Protein AF-A0A4U3L1W8-F1 (afdb_monomer_lite)

Radius of gyration: 62.21 Å; chains: 1; bounding box: 91×74×194 Å

Structure (mmCIF, N/CA/C/O backbone):
data_AF-A0A4U3L1W8-F1
#
_entry.id   AF-A0A4U3L1W8-F1
#
loop_
_atom_site.group_PDB
_atom_site.id
_atom_site.type_symbol
_atom_site.label_atom_id
_atom_site.label_alt_id
_atom_site.label_comp_id
_atom_site.label_asym_id
_atom_site.label_entity_id
_atom_site.label_seq_id
_atom_site.pdbx_PDB_ins_code
_atom_site.Cartn_x
_atom_site.Cartn_y
_atom_site.Cartn_z
_atom_site.occupancy
_atom_site.B_iso_or_equiv
_atom_site.auth_seq_id
_atom_site.auth_comp_id
_atom_site.auth_asym_id
_atom_site.auth_atom_id
_atom_site.pdbx_PDB_model_num
ATOM 1 N N . MET A 1 1 ? 4.768 -56.479 -91.436 1.00 58.53 1 MET A N 1
ATOM 2 C CA . MET A 1 1 ? 3.791 -55.976 -90.441 1.00 58.53 1 MET A CA 1
ATOM 3 C C . MET A 1 1 ? 4.367 -55.757 -89.029 1.00 58.53 1 MET A C 1
ATOM 5 O O . MET A 1 1 ? 3.704 -55.131 -88.220 1.00 58.53 1 MET A O 1
ATOM 9 N N . MET A 1 2 ? 5.598 -56.198 -88.713 1.00 59.34 2 MET A N 1
ATOM 10 C CA . MET A 1 2 ? 6.226 -55.973 -87.391 1.00 59.34 2 MET A CA 1
ATOM 11 C C . MET A 1 2 ? 6.887 -54.592 -87.200 1.00 59.34 2 MET A C 1
ATOM 13 O O . MET A 1 2 ? 7.129 -54.189 -86.065 1.00 59.34 2 MET A O 1
ATOM 17 N N . LEU A 1 3 ? 7.190 -53.863 -88.281 1.00 63.16 3 LEU A N 1
ATOM 18 C CA . LEU A 1 3 ? 7.899 -52.578 -88.196 1.00 63.16 3 LEU A CA 1
ATOM 19 C C . LEU A 1 3 ? 7.002 -51.435 -87.684 1.00 63.16 3 LEU A C 1
ATOM 21 O O . LEU A 1 3 ? 7.463 -50.558 -86.960 1.00 63.16 3 LEU A O 1
ATOM 25 N N . THR A 1 4 ? 5.709 -51.474 -88.012 1.00 70.38 4 THR A N 1
ATOM 26 C CA . THR A 1 4 ? 4.736 -50.427 -87.666 1.00 70.38 4 THR A CA 1
ATOM 27 C C . THR A 1 4 ? 4.402 -50.401 -86.173 1.00 70.38 4 THR A C 1
ATOM 29 O O . THR A 1 4 ? 4.294 -49.322 -85.598 1.00 70.38 4 THR A O 1
ATOM 32 N N . ASN A 1 5 ? 4.349 -51.560 -85.504 1.00 68.44 5 ASN A N 1
ATOM 33 C CA . ASN A 1 5 ? 4.110 -51.622 -84.054 1.00 68.44 5 ASN A CA 1
ATOM 34 C C . ASN A 1 5 ? 5.297 -51.115 -83.223 1.00 68.44 5 ASN A C 1
ATOM 36 O O . ASN A 1 5 ? 5.088 -50.513 -82.174 1.00 68.44 5 ASN A O 1
ATOM 40 N N . LYS A 1 6 ? 6.538 -51.308 -83.690 1.00 76.50 6 LYS A N 1
ATOM 41 C CA . LYS A 1 6 ? 7.727 -50.791 -82.990 1.00 76.50 6 LYS A CA 1
ATOM 42 C C . LYS A 1 6 ? 7.821 -49.266 -83.069 1.00 76.50 6 LYS A C 1
ATOM 44 O O . LYS A 1 6 ? 8.204 -48.636 -82.090 1.00 76.50 6 LYS A O 1
ATOM 49 N N . LEU A 1 7 ? 7.421 -48.677 -84.199 1.00 78.19 7 LEU A N 1
ATOM 50 C CA . LEU A 1 7 ? 7.397 -47.224 -84.379 1.00 78.19 7 LEU A CA 1
ATOM 51 C C . LEU A 1 7 ? 6.348 -46.555 -83.474 1.00 78.19 7 LEU A C 1
ATOM 53 O O . LEU A 1 7 ? 6.623 -45.529 -82.859 1.00 78.19 7 LEU A O 1
ATOM 57 N N . LEU A 1 8 ? 5.169 -47.169 -83.343 1.00 77.56 8 LEU A N 1
ATOM 58 C CA . LEU A 1 8 ? 4.069 -46.632 -82.538 1.00 77.56 8 LEU A CA 1
ATOM 59 C C . LEU A 1 8 ? 4.389 -46.672 -81.032 1.00 77.56 8 LEU A C 1
ATOM 61 O O . LEU A 1 8 ? 4.090 -45.724 -80.309 1.00 77.56 8 LEU A O 1
ATOM 65 N N . LEU A 1 9 ? 5.093 -47.714 -80.578 1.00 78.38 9 LEU A N 1
ATOM 66 C CA . LEU A 1 9 ? 5.581 -47.827 -79.198 1.00 78.38 9 LEU A CA 1
ATOM 67 C C . LEU A 1 9 ? 6.647 -46.767 -78.872 1.00 78.38 9 LEU A C 1
ATOM 69 O O . LEU A 1 9 ? 6.64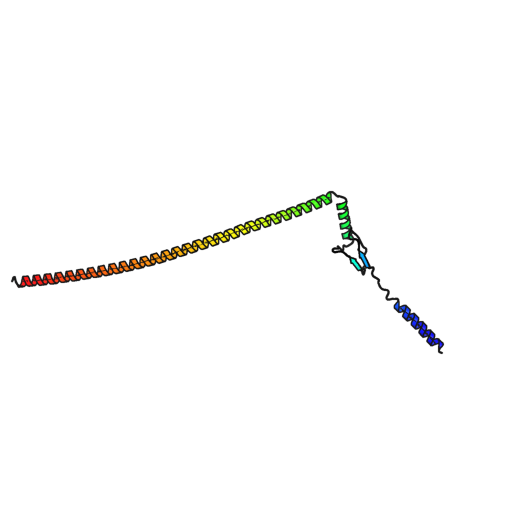3 -46.209 -77.778 1.00 78.38 9 LEU A O 1
ATOM 73 N N . LEU A 1 10 ? 7.518 -46.442 -79.832 1.00 78.56 10 LEU A N 1
ATOM 74 C CA . LEU A 1 10 ? 8.583 -45.452 -79.651 1.00 78.56 10 LEU A CA 1
ATOM 75 C C . LEU A 1 10 ? 8.038 -44.014 -79.604 1.00 78.56 10 LEU A C 1
ATOM 77 O O . LEU A 1 10 ? 8.492 -43.208 -78.795 1.00 78.56 10 LEU A O 1
ATOM 81 N N . ILE A 1 11 ? 7.009 -43.716 -80.404 1.00 79.56 11 ILE A N 1
ATOM 82 C CA . ILE A 1 11 ? 6.300 -42.426 -80.373 1.00 79.56 11 ILE A CA 1
ATOM 83 C C . ILE A 1 11 ? 5.519 -42.265 -79.059 1.00 79.56 11 ILE A C 1
ATOM 85 O O . ILE A 1 11 ? 5.552 -41.194 -78.454 1.00 79.56 11 ILE A O 1
ATOM 89 N N . GLY A 1 12 ? 4.873 -43.332 -78.574 1.00 77.50 12 GLY A N 1
ATOM 90 C CA . GLY A 1 12 ? 4.165 -43.314 -77.289 1.00 77.50 12 GLY A CA 1
ATOM 91 C C . GLY A 1 12 ? 5.091 -43.047 -76.098 1.00 77.50 12 GLY A C 1
ATOM 92 O O . GLY A 1 12 ? 4.764 -42.240 -75.230 1.00 77.50 12 GLY A O 1
ATOM 93 N N . LEU A 1 13 ? 6.280 -43.657 -76.085 1.00 76.44 13 LEU A N 1
ATOM 94 C CA . LEU A 1 13 ? 7.269 -43.470 -75.015 1.00 76.44 13 LEU A CA 1
ATOM 95 C C . LEU A 1 13 ? 7.844 -42.044 -74.996 1.00 76.44 13 LEU A C 1
ATOM 97 O O . LEU A 1 13 ? 8.037 -41.471 -73.924 1.00 76.44 13 LEU A O 1
ATOM 101 N N . PHE A 1 14 ? 8.027 -41.434 -76.171 1.00 74.88 14 PHE A N 1
ATOM 102 C CA . PHE A 1 14 ? 8.468 -40.042 -76.286 1.00 74.88 14 PHE A CA 1
ATOM 103 C C . PHE A 1 14 ? 7.405 -39.055 -75.769 1.00 74.88 14 PHE A C 1
ATOM 105 O O . PHE A 1 14 ? 7.728 -38.091 -75.072 1.00 74.88 14 PHE A O 1
ATOM 112 N N . PHE A 1 15 ? 6.120 -39.328 -76.018 1.00 73.38 15 PHE A N 1
ATOM 113 C CA . PHE A 1 15 ? 5.024 -38.470 -75.558 1.00 73.38 15 PHE A CA 1
ATOM 114 C C . PHE A 1 15 ? 4.829 -38.520 -74.032 1.00 73.38 15 PHE A C 1
ATOM 116 O O . PHE A 1 15 ? 4.569 -37.493 -73.407 1.00 73.38 15 PHE A O 1
ATOM 123 N N . VAL A 1 16 ? 5.033 -39.686 -73.406 1.00 71.81 16 VAL A N 1
ATOM 124 C CA . VAL A 1 16 ? 4.967 -39.830 -71.939 1.00 71.81 16 VAL A CA 1
ATOM 125 C C . VAL A 1 16 ? 6.133 -39.113 -71.251 1.00 71.81 16 VAL A C 1
ATOM 127 O O . VAL A 1 16 ? 5.911 -38.461 -70.232 1.00 71.81 16 VAL A O 1
ATOM 130 N N . SER A 1 17 ? 7.343 -39.133 -71.827 1.00 66.06 17 SER A N 1
ATOM 131 C CA . SER A 1 17 ? 8.464 -38.356 -71.274 1.00 66.06 17 SER A CA 1
ATOM 132 C C . SER A 1 17 ? 8.227 -36.845 -71.326 1.00 66.06 17 SER A C 1
ATOM 134 O O . SER A 1 17 ? 8.613 -36.142 -70.400 1.00 66.06 17 SER A O 1
ATOM 136 N N . MET A 1 18 ? 7.521 -36.342 -72.344 1.00 64.31 18 MET A N 1
ATOM 137 C CA . MET A 1 18 ? 7.230 -34.909 -72.485 1.00 64.31 18 MET A CA 1
ATOM 138 C C . MET A 1 18 ? 6.154 -34.412 -71.507 1.00 64.31 18 MET A C 1
ATOM 140 O O . MET A 1 18 ? 6.168 -33.243 -71.133 1.00 64.31 18 MET A O 1
ATOM 144 N N . LEU A 1 19 ? 5.263 -35.290 -71.033 1.00 59.12 19 LEU A N 1
ATOM 145 C CA . LEU A 1 19 ? 4.229 -34.943 -70.047 1.00 59.12 19 LEU A CA 1
ATOM 146 C C . LEU A 1 19 ? 4.738 -34.928 -68.593 1.00 59.12 19 LEU A C 1
ATOM 148 O O . LEU A 1 19 ? 4.062 -34.384 -67.723 1.00 59.12 19 LEU A O 1
ATOM 152 N N . GLN A 1 20 ? 5.924 -35.478 -68.311 1.00 57.97 20 GLN A N 1
ATOM 153 C CA . GLN A 1 20 ? 6.502 -35.496 -66.958 1.00 57.97 20 GLN A CA 1
ATOM 154 C C . GLN A 1 20 ? 7.386 -34.277 -66.632 1.00 57.97 20 GLN A C 1
ATOM 156 O O . GLN A 1 20 ? 7.721 -34.070 -65.469 1.00 57.97 20 GLN A O 1
ATOM 161 N N . TYR A 1 21 ? 7.705 -33.420 -67.609 1.00 57.06 21 TYR A N 1
ATOM 162 C CA . TYR A 1 21 ? 8.499 -32.200 -67.381 1.00 57.06 21 TYR A CA 1
ATOM 163 C C . TYR A 1 21 ? 7.693 -31.006 -66.840 1.00 57.06 21 TYR A C 1
ATOM 165 O O . TYR A 1 21 ? 8.278 -29.993 -66.465 1.00 57.06 21 TYR A O 1
ATOM 173 N N . SER A 1 22 ? 6.361 -31.097 -66.766 1.00 52.75 22 SER A N 1
ATOM 174 C CA . SER A 1 22 ? 5.517 -29.978 -66.316 1.00 52.75 22 SER A CA 1
ATOM 175 C C . SER A 1 22 ? 5.315 -29.894 -64.802 1.00 52.75 22 SER A C 1
ATOM 177 O O . SER A 1 22 ? 4.679 -28.953 -64.336 1.00 52.75 22 SER A O 1
ATOM 179 N N . VAL A 1 23 ? 5.895 -30.802 -64.011 1.00 53.97 23 VAL A N 1
ATOM 180 C CA . VAL A 1 23 ? 5.981 -30.635 -62.549 1.00 53.97 23 VAL A CA 1
ATOM 181 C C . VAL A 1 23 ? 7.344 -30.040 -62.201 1.00 53.97 23 VAL A C 1
ATOM 183 O O . VAL A 1 23 ? 8.140 -30.605 -61.456 1.00 53.97 23 VAL A O 1
ATOM 186 N N . CYS A 1 24 ? 7.642 -28.894 -62.813 1.00 50.19 24 CYS A N 1
ATOM 187 C CA . CYS A 1 24 ? 8.780 -28.085 -62.419 1.00 50.19 24 CYS A CA 1
ATOM 188 C C . CYS A 1 24 ? 8.467 -27.524 -61.030 1.00 50.19 24 CYS A C 1
ATOM 190 O O . CYS A 1 24 ? 7.538 -26.732 -60.857 1.00 50.19 24 CYS A O 1
ATOM 192 N N . PHE A 1 25 ? 9.207 -28.011 -60.037 1.00 54.53 25 PHE A N 1
ATOM 193 C CA . PHE A 1 25 ? 9.241 -27.480 -58.688 1.00 54.53 25 PHE A CA 1
ATOM 194 C C . PHE A 1 25 ? 9.294 -25.952 -58.752 1.00 54.53 25 PHE A C 1
ATOM 196 O O . PHE A 1 25 ? 10.262 -25.375 -59.244 1.00 54.53 25 PHE A O 1
ATOM 203 N N . SER A 1 26 ? 8.273 -25.290 -58.207 1.00 47.41 26 SER A N 1
ATOM 204 C CA . SER A 1 26 ? 8.450 -23.941 -57.683 1.00 47.41 26 SER A CA 1
ATOM 205 C C . SER A 1 26 ? 9.407 -24.084 -56.502 1.00 47.41 26 SER A C 1
ATOM 207 O O . SER A 1 26 ? 9.019 -24.346 -55.363 1.00 47.41 26 SER A O 1
ATOM 209 N N . GLN A 1 27 ? 10.695 -24.080 -56.829 1.00 55.84 27 GLN A N 1
ATOM 210 C CA . GLN A 1 27 ? 11.784 -24.076 -55.880 1.00 55.84 27 GLN A CA 1
ATOM 211 C C . GLN A 1 27 ? 11.795 -22.666 -55.296 1.00 55.84 27 GLN A C 1
ATOM 213 O O . GLN A 1 27 ? 12.398 -21.741 -55.831 1.00 55.84 27 GLN A O 1
ATOM 218 N N . HIS A 1 28 ? 10.978 -22.494 -54.262 1.00 59.06 28 HIS A N 1
ATOM 219 C CA . HIS A 1 28 ? 10.896 -21.282 -53.471 1.00 59.06 28 HIS A CA 1
ATOM 220 C C . HIS A 1 28 ? 12.289 -20.945 -52.943 1.00 59.06 28 HIS A C 1
ATOM 222 O O . HIS A 1 28 ? 12.975 -21.811 -52.390 1.00 59.06 28 HIS A O 1
ATOM 228 N N . ASN A 1 29 ? 12.720 -19.698 -53.131 1.00 72.75 29 ASN A N 1
ATOM 229 C CA . ASN A 1 29 ? 14.015 -19.264 -52.633 1.00 72.75 29 ASN A CA 1
ATOM 230 C C . ASN A 1 29 ? 13.961 -19.246 -51.105 1.00 72.75 29 ASN A C 1
ATOM 232 O O . ASN A 1 29 ? 13.120 -18.572 -50.504 1.00 72.75 29 ASN A O 1
ATOM 236 N N . ILE A 1 30 ? 14.859 -20.007 -50.479 1.00 79.69 30 ILE A N 1
ATOM 237 C CA . ILE A 1 30 ? 15.080 -19.922 -49.040 1.00 79.69 30 ILE A CA 1
ATOM 238 C C . ILE A 1 30 ? 16.050 -18.766 -48.822 1.00 79.69 30 ILE A C 1
ATOM 240 O O . ILE A 1 30 ? 17.233 -18.865 -49.148 1.00 79.69 30 ILE A O 1
ATOM 244 N N . ILE A 1 31 ? 15.541 -17.654 -48.299 1.00 83.06 31 ILE A N 1
ATOM 245 C CA . ILE A 1 31 ? 16.362 -16.497 -47.943 1.00 83.06 31 ILE A CA 1
ATOM 246 C C . ILE A 1 31 ? 16.792 -16.684 -46.490 1.00 83.06 31 ILE A C 1
ATOM 248 O O . ILE A 1 31 ? 15.970 -16.604 -45.574 1.00 83.06 31 ILE A O 1
ATOM 252 N N . GLN A 1 32 ? 18.081 -16.955 -46.288 1.00 85.25 32 GLN A N 1
ATOM 253 C CA . GLN A 1 32 ? 18.673 -17.111 -44.965 1.00 85.25 32 GLN A CA 1
ATOM 254 C C . GLN A 1 32 ? 19.299 -15.794 -44.504 1.00 85.25 32 GLN A C 1
ATOM 256 O O . GLN A 1 32 ? 20.165 -15.240 -45.179 1.00 85.25 32 GLN A O 1
ATOM 261 N N . ILE A 1 33 ? 18.874 -15.305 -43.340 1.00 84.25 33 ILE A N 1
ATOM 262 C CA . ILE A 1 33 ? 19.394 -14.075 -42.735 1.00 84.25 33 ILE A CA 1
ATOM 263 C C . ILE A 1 33 ? 20.351 -14.478 -41.605 1.00 84.25 33 ILE A C 1
ATOM 265 O O . ILE A 1 33 ? 19.916 -15.076 -40.620 1.00 84.25 33 ILE A O 1
ATOM 269 N N . THR A 1 34 ? 21.651 -14.201 -41.788 1.00 78.75 34 THR A N 1
ATOM 270 C CA . THR A 1 34 ? 22.742 -14.593 -40.865 1.00 78.75 34 THR A CA 1
ATOM 271 C C . THR A 1 34 ? 23.493 -13.430 -40.214 1.00 78.75 34 THR A C 1
ATOM 273 O O . THR A 1 34 ? 24.200 -13.659 -39.235 1.00 78.75 34 THR A O 1
ATOM 276 N N . ASP A 1 35 ? 23.228 -12.181 -40.611 1.00 73.62 35 ASP A N 1
ATOM 277 C CA . ASP A 1 35 ? 23.675 -10.983 -39.885 1.00 73.62 35 ASP A CA 1
ATOM 278 C C . ASP A 1 35 ? 22.598 -10.356 -38.960 1.00 73.62 35 ASP A C 1
ATOM 280 O O . ASP A 1 35 ? 21.507 -9.999 -39.413 1.00 73.62 35 ASP A O 1
ATOM 284 N N . SER A 1 36 ? 22.914 -10.219 -37.662 1.00 68.62 36 SER A N 1
ATOM 285 C CA . SER A 1 36 ? 22.077 -9.549 -36.647 1.00 68.62 36 SER A CA 1
ATOM 286 C C . SER A 1 36 ? 22.339 -8.045 -36.546 1.00 68.62 36 SER A C 1
ATOM 288 O O . SER A 1 36 ? 21.637 -7.335 -35.822 1.00 68.62 36 SER A O 1
ATOM 290 N N . THR A 1 37 ? 23.364 -7.543 -37.235 1.00 70.19 37 THR A N 1
ATOM 291 C CA . THR A 1 37 ? 23.815 -6.164 -37.112 1.00 70.19 37 THR A CA 1
ATOM 292 C C . THR A 1 37 ? 23.235 -5.304 -38.233 1.00 70.19 37 THR A C 1
ATOM 294 O O . THR A 1 37 ? 23.578 -5.417 -39.404 1.00 70.19 37 THR A O 1
ATOM 297 N N . GLY A 1 38 ? 22.319 -4.406 -37.866 1.00 67.00 38 GLY A N 1
ATOM 298 C CA . GLY A 1 38 ? 21.784 -3.385 -38.768 1.00 67.00 38 GLY A CA 1
ATOM 299 C C . GLY A 1 38 ? 20.370 -3.634 -39.300 1.00 67.00 38 GLY A C 1
ATOM 300 O O . GLY A 1 38 ? 19.713 -4.635 -39.029 1.00 67.00 38 GLY A O 1
ATOM 301 N N . LEU A 1 39 ? 19.870 -2.637 -40.033 1.00 74.50 39 LEU A N 1
ATOM 302 C CA . LEU A 1 39 ? 18.538 -2.629 -40.639 1.00 74.50 39 LEU A CA 1
ATOM 303 C C . LEU A 1 39 ? 18.634 -3.108 -42.089 1.00 74.50 39 LEU A C 1
ATOM 305 O O . LEU A 1 39 ? 18.968 -2.326 -42.982 1.00 74.50 39 LEU A O 1
ATOM 309 N N . HIS A 1 40 ? 18.297 -4.376 -42.310 1.00 76.81 40 HIS A N 1
ATOM 310 C CA . HIS A 1 40 ? 18.304 -5.011 -43.628 1.00 76.81 40 HIS A CA 1
ATOM 311 C C . HIS A 1 40 ? 16.894 -5.073 -44.225 1.00 76.81 40 HIS A C 1
ATOM 313 O O . HIS A 1 40 ? 15.919 -5.316 -43.514 1.00 76.81 40 HIS A O 1
ATOM 319 N N . SER A 1 41 ? 16.775 -4.869 -45.539 1.00 80.38 41 SER A N 1
ATOM 320 C CA . SER A 1 41 ? 15.516 -5.049 -46.272 1.00 80.38 41 SER A CA 1
ATOM 321 C C . SER A 1 41 ? 15.658 -6.147 -47.312 1.00 80.38 41 SER A C 1
ATOM 323 O O . SER A 1 41 ? 16.488 -6.031 -48.213 1.00 80.38 41 SER A O 1
ATOM 325 N N . TYR A 1 42 ? 14.800 -7.157 -47.229 1.00 82.81 42 TYR A N 1
ATOM 326 C CA . TYR A 1 42 ? 14.731 -8.245 -48.197 1.00 82.81 42 TYR A CA 1
ATOM 327 C C . TYR A 1 42 ? 13.440 -8.118 -49.005 1.00 82.81 42 TYR A C 1
ATOM 329 O O . TYR A 1 42 ? 12.370 -7.872 -48.445 1.00 82.81 42 TYR A O 1
ATOM 337 N N . ALA A 1 43 ? 13.537 -8.250 -50.326 1.00 80.56 43 ALA A N 1
ATOM 338 C CA . ALA A 1 43 ? 12.366 -8.356 -51.186 1.00 80.56 43 ALA A CA 1
ATOM 339 C C . ALA A 1 43 ? 11.931 -9.823 -51.214 1.00 80.56 43 ALA A C 1
ATOM 341 O O . ALA A 1 43 ? 12.705 -10.683 -51.622 1.00 80.56 43 ALA A O 1
ATOM 342 N N . VAL A 1 44 ? 10.715 -10.090 -50.743 1.00 81.12 44 VAL A N 1
ATOM 343 C CA . VAL A 1 44 ? 10.184 -11.445 -50.558 1.00 81.12 44 VAL A CA 1
ATOM 344 C C . VAL A 1 44 ? 8.870 -11.537 -51.316 1.00 81.12 44 VAL A C 1
ATOM 346 O O . VAL A 1 44 ? 8.003 -10.670 -51.168 1.00 81.12 44 VAL A O 1
ATOM 349 N N . LEU A 1 45 ? 8.735 -12.552 -52.162 1.00 82.19 45 LEU A N 1
ATOM 350 C CA . LEU A 1 45 ? 7.546 -12.800 -52.962 1.00 82.19 45 LEU A CA 1
ATOM 351 C C . LEU A 1 45 ? 6.659 -13.851 -52.295 1.00 82.19 45 LEU A C 1
ATOM 353 O O . LEU A 1 45 ? 7.052 -14.579 -51.384 1.00 82.19 45 LEU A O 1
ATOM 357 N N . ARG A 1 46 ? 5.405 -13.919 -52.745 1.00 79.19 46 ARG A N 1
ATOM 358 C CA . ARG A 1 46 ? 4.453 -14.905 -52.238 1.00 79.19 46 ARG A CA 1
ATOM 359 C C . ARG A 1 46 ? 4.968 -16.316 -52.538 1.00 79.19 46 ARG A C 1
ATOM 361 O O . ARG A 1 46 ? 5.083 -16.682 -53.701 1.00 79.19 46 ARG A O 1
ATOM 368 N N . GLY A 1 47 ? 5.190 -17.087 -51.476 1.00 79.38 47 GLY A N 1
ATOM 369 C CA . GLY A 1 47 ? 5.694 -18.459 -51.529 1.00 79.38 47 GLY A CA 1
ATOM 370 C C . GLY A 1 47 ? 7.124 -18.594 -51.004 1.00 79.38 47 GLY A C 1
ATOM 371 O O . GLY A 1 47 ? 7.503 -19.673 -50.558 1.00 79.38 47 GLY A O 1
ATOM 372 N N . ASP A 1 48 ? 7.911 -17.518 -51.000 1.00 82.81 48 ASP A N 1
ATOM 373 C CA . ASP A 1 48 ? 9.277 -17.566 -50.483 1.00 82.81 48 ASP A CA 1
ATOM 374 C C . ASP A 1 48 ? 9.299 -17.925 -48.992 1.00 82.81 48 ASP A C 1
ATOM 376 O O . ASP A 1 48 ? 8.405 -17.561 -48.221 1.00 82.81 48 ASP A O 1
ATOM 380 N N . THR A 1 49 ? 10.347 -18.639 -48.581 1.00 82.06 49 THR A N 1
ATOM 381 C CA . THR A 1 49 ? 10.550 -19.040 -47.186 1.00 82.06 49 THR A CA 1
ATOM 382 C C . THR A 1 49 ? 11.714 -18.254 -46.602 1.00 82.06 49 THR A C 1
ATOM 384 O O . THR A 1 49 ? 12.839 -18.318 -47.095 1.00 82.06 49 THR A O 1
ATOM 387 N N . LEU A 1 50 ? 11.443 -17.508 -45.535 1.00 85.94 50 LEU A N 1
ATOM 388 C CA . LEU A 1 50 ? 12.456 -16.767 -44.790 1.00 85.94 50 LEU A CA 1
ATOM 389 C C . LEU A 1 50 ? 12.950 -17.614 -43.623 1.00 85.94 50 LEU A C 1
ATOM 391 O O . LEU A 1 50 ? 12.150 -18.050 -42.796 1.00 85.94 50 LEU A O 1
ATOM 395 N N . PHE A 1 51 ? 14.264 -17.803 -43.532 1.00 87.75 51 PHE A N 1
ATOM 396 C CA . PHE A 1 51 ? 14.898 -18.444 -42.386 1.00 87.75 51 PHE A CA 1
ATOM 397 C C . PHE A 1 51 ? 15.636 -17.393 -41.554 1.00 87.75 51 PHE A C 1
ATOM 399 O O . PHE A 1 51 ? 16.677 -16.871 -41.961 1.00 87.75 51 PHE A O 1
ATOM 406 N N . ILE A 1 52 ? 15.057 -17.063 -40.398 1.00 86.44 52 ILE A N 1
ATOM 407 C CA . ILE A 1 52 ? 15.563 -16.060 -39.458 1.00 86.44 52 ILE A CA 1
ATOM 408 C C . ILE A 1 52 ? 16.193 -16.798 -38.279 1.00 86.44 52 ILE A C 1
ATOM 410 O O . ILE A 1 52 ? 15.485 -17.454 -37.520 1.00 86.44 52 ILE A O 1
ATOM 414 N N . ASN A 1 53 ? 17.511 -16.690 -38.120 1.00 84.62 53 ASN A N 1
ATOM 415 C CA . ASN A 1 53 ? 18.253 -17.414 -37.087 1.00 84.62 53 ASN A CA 1
ATOM 416 C C . ASN A 1 53 ? 18.616 -16.511 -35.888 1.00 84.62 53 ASN A C 1
ATOM 418 O O . ASN A 1 53 ? 19.793 -16.393 -35.551 1.00 84.62 53 ASN A O 1
ATOM 422 N N . TYR A 1 54 ? 17.617 -15.849 -35.279 1.00 81.31 54 TYR A N 1
ATOM 423 C CA . TYR A 1 54 ? 17.777 -14.962 -34.108 1.00 81.31 54 TYR A CA 1
ATOM 424 C C . TYR A 1 54 ? 16.638 -15.085 -33.104 1.00 81.31 54 TYR A C 1
ATOM 426 O O . TYR A 1 54 ? 15.525 -15.459 -33.466 1.00 81.31 54 TYR A O 1
ATOM 434 N N . ASP A 1 55 ? 16.906 -14.632 -31.877 1.00 79.44 55 ASP A N 1
ATOM 435 C CA . ASP A 1 55 ? 15.937 -14.596 -30.779 1.00 79.44 55 ASP A CA 1
ATOM 436 C C . ASP A 1 55 ? 14.757 -13.650 -31.047 1.00 79.44 55 ASP A C 1
ATOM 438 O O . ASP A 1 55 ? 13.631 -13.926 -30.637 1.00 79.44 55 ASP A O 1
ATOM 442 N N . THR A 1 56 ? 14.993 -12.524 -31.734 1.00 78.94 56 THR A N 1
ATOM 443 C CA . THR A 1 56 ? 13.945 -11.542 -32.052 1.00 78.94 56 THR A CA 1
ATOM 444 C C . THR A 1 56 ? 14.105 -10.983 -33.462 1.00 78.94 56 THR A C 1
ATOM 446 O O . THR A 1 56 ? 15.203 -10.635 -33.891 1.00 78.94 56 THR A O 1
ATOM 449 N N . ALA A 1 57 ? 12.994 -10.881 -34.194 1.00 81.31 57 ALA A N 1
ATOM 450 C CA . ALA A 1 57 ? 12.954 -10.250 -35.507 1.00 81.31 57 ALA A CA 1
ATOM 451 C C . ALA A 1 57 ? 11.617 -9.545 -35.739 1.00 81.31 57 ALA A C 1
ATOM 453 O O . ALA A 1 57 ? 10.557 -10.052 -35.374 1.00 81.31 57 ALA A O 1
ATOM 454 N N . TYR A 1 58 ? 11.678 -8.382 -36.388 1.00 82.75 58 TYR A N 1
ATOM 455 C CA . TYR A 1 58 ? 10.505 -7.592 -36.745 1.00 82.75 58 TYR A CA 1
ATOM 456 C C . TYR A 1 58 ? 10.302 -7.626 -38.255 1.00 82.75 58 TYR A C 1
ATOM 458 O O . TYR A 1 58 ? 11.116 -7.109 -39.019 1.00 82.75 58 TYR A O 1
ATOM 466 N N . ILE A 1 59 ? 9.192 -8.218 -38.688 1.00 84.44 59 ILE A N 1
ATOM 467 C CA . ILE A 1 59 ? 8.799 -8.231 -40.096 1.00 84.44 59 ILE A CA 1
ATOM 468 C C . ILE A 1 59 ? 7.938 -6.998 -40.351 1.00 84.44 59 ILE A C 1
ATOM 470 O O . ILE A 1 59 ? 6.862 -6.843 -39.774 1.00 84.44 59 ILE A O 1
ATOM 474 N N . LEU A 1 60 ? 8.421 -6.106 -41.215 1.00 85.69 60 LEU A N 1
ATOM 475 C CA . LEU A 1 60 ? 7.770 -4.835 -41.515 1.00 85.69 60 LEU A CA 1
ATOM 476 C C . LEU A 1 60 ? 7.441 -4.732 -43.003 1.00 85.69 60 LEU A C 1
ATOM 478 O O . LEU A 1 60 ? 8.211 -5.150 -43.865 1.00 85.69 60 LEU A O 1
ATOM 482 N N . ASN A 1 61 ? 6.315 -4.092 -43.317 1.00 87.12 61 ASN A N 1
ATOM 483 C CA . ASN A 1 61 ? 6.038 -3.645 -44.678 1.00 87.12 61 ASN A CA 1
ATOM 484 C C . ASN A 1 61 ? 7.102 -2.621 -45.119 1.00 87.12 61 ASN A C 1
ATOM 486 O O . ASN A 1 61 ? 7.527 -1.782 -44.320 1.00 87.12 61 ASN A O 1
ATOM 490 N N . GLY A 1 62 ? 7.479 -2.629 -46.401 1.00 83.88 62 GLY A N 1
ATOM 491 C CA . GLY A 1 62 ? 8.499 -1.729 -46.951 1.00 83.88 62 GLY A CA 1
ATOM 492 C C . GLY A 1 62 ? 8.269 -0.235 -46.673 1.00 83.88 62 GLY A C 1
ATOM 493 O O . GLY A 1 62 ? 9.236 0.497 -46.467 1.00 83.88 62 GLY A O 1
ATOM 494 N N . ARG A 1 63 ? 7.015 0.239 -46.602 1.00 87.38 63 ARG A N 1
ATOM 495 C CA . ARG A 1 63 ? 6.696 1.632 -46.235 1.00 87.38 63 ARG A CA 1
ATOM 496 C C . ARG A 1 63 ? 7.068 1.932 -44.782 1.00 87.38 63 ARG A C 1
ATOM 498 O O . ARG A 1 63 ? 7.706 2.947 -44.517 1.00 87.38 63 ARG A O 1
ATOM 505 N N . THR A 1 64 ? 6.695 1.046 -43.864 1.00 85.81 64 THR A N 1
ATOM 506 C CA . THR A 1 64 ? 7.000 1.175 -42.433 1.00 85.81 64 THR A CA 1
ATOM 507 C C . THR A 1 64 ? 8.496 1.035 -42.178 1.00 85.81 64 THR A C 1
ATOM 509 O O . THR A 1 64 ? 9.062 1.832 -41.436 1.00 85.81 64 THR A O 1
ATOM 512 N N . PHE A 1 65 ? 9.158 0.091 -42.856 1.00 87.00 65 PHE A N 1
ATOM 513 C CA . PHE A 1 65 ? 10.608 -0.080 -42.778 1.00 87.00 65 PHE A CA 1
ATOM 514 C C . PHE A 1 65 ? 11.355 1.186 -43.210 1.00 87.00 65 PHE A C 1
ATOM 516 O O . PHE A 1 65 ? 12.227 1.648 -42.484 1.00 87.00 65 PHE A O 1
ATOM 523 N N . LYS A 1 66 ? 10.985 1.797 -44.346 1.00 87.94 66 LYS A N 1
ATOM 524 C CA . LYS A 1 66 ? 11.605 3.053 -44.807 1.00 87.94 66 LYS A CA 1
ATOM 525 C C . LYS A 1 66 ? 11.434 4.185 -43.800 1.00 87.94 66 LYS A C 1
ATOM 527 O O . LYS A 1 66 ? 12.380 4.923 -43.548 1.00 87.94 66 LYS A O 1
ATOM 532 N N . LEU A 1 67 ? 10.245 4.315 -43.215 1.00 88.12 67 LEU A N 1
ATOM 533 C CA . LEU A 1 67 ? 9.988 5.325 -42.191 1.00 88.12 67 LEU A CA 1
ATOM 534 C C . LEU A 1 67 ? 10.865 5.086 -40.955 1.00 88.12 67 LEU A C 1
ATOM 536 O O . LEU A 1 67 ? 11.499 6.020 -40.471 1.00 88.12 67 LEU A O 1
ATOM 540 N N . LEU A 1 68 ? 10.950 3.843 -40.477 1.00 85.94 68 LEU A N 1
ATOM 541 C CA . LEU A 1 68 ? 11.779 3.484 -39.328 1.00 85.94 68 LEU A CA 1
ATOM 542 C C . LEU A 1 68 ? 13.270 3.705 -39.612 1.00 85.94 68 LEU A C 1
ATOM 544 O O . LEU A 1 68 ? 13.966 4.312 -38.807 1.00 85.94 68 LEU A O 1
ATOM 548 N N . GLN A 1 69 ? 13.748 3.273 -40.779 1.00 86.50 69 GLN A N 1
ATOM 549 C CA . GLN A 1 69 ? 15.137 3.428 -41.201 1.00 86.50 69 GLN A CA 1
ATOM 550 C C . GLN A 1 69 ? 15.528 4.904 -41.336 1.00 86.50 69 GLN A C 1
ATOM 552 O O . GLN A 1 69 ? 16.616 5.283 -40.907 1.00 86.50 69 GLN A O 1
ATOM 557 N N . ASN A 1 70 ? 14.650 5.744 -41.893 1.00 85.81 70 ASN A N 1
ATOM 558 C CA . ASN A 1 70 ? 14.888 7.183 -41.999 1.00 85.81 70 ASN A CA 1
ATOM 559 C C . ASN A 1 70 ? 14.979 7.833 -40.618 1.00 85.81 70 ASN A C 1
ATOM 561 O O . ASN A 1 70 ? 15.933 8.559 -40.362 1.00 85.81 70 ASN A O 1
ATOM 565 N N . ASN A 1 71 ? 14.049 7.519 -39.712 1.00 81.81 71 ASN A N 1
ATOM 566 C CA . ASN A 1 71 ? 14.097 8.030 -38.343 1.00 81.81 71 ASN A CA 1
ATOM 567 C C . ASN A 1 71 ? 15.352 7.559 -37.606 1.00 81.81 71 ASN A C 1
ATOM 569 O O . ASN A 1 71 ? 16.037 8.369 -36.996 1.00 81.81 71 ASN A O 1
ATOM 573 N N . TYR A 1 72 ? 15.703 6.278 -37.717 1.00 82.19 72 TYR A N 1
ATOM 574 C CA . TYR A 1 72 ? 16.913 5.727 -37.111 1.00 82.19 72 TYR A CA 1
ATOM 575 C C . TYR A 1 72 ? 18.177 6.441 -37.603 1.00 82.19 72 TYR A C 1
ATOM 577 O O . TYR A 1 72 ? 19.022 6.832 -36.800 1.00 82.19 72 TYR A O 1
ATOM 585 N N . LYS A 1 73 ? 18.277 6.694 -38.914 1.00 82.62 73 LYS A N 1
ATOM 586 C CA . LYS A 1 73 ? 19.370 7.487 -39.492 1.00 82.62 73 LYS A CA 1
ATOM 587 C C . LYS A 1 73 ? 19.365 8.929 -38.986 1.00 82.62 73 LYS A C 1
ATOM 589 O O . LYS A 1 73 ? 20.433 9.442 -38.687 1.00 82.62 73 LYS A O 1
ATOM 594 N N . SER A 1 74 ? 18.198 9.561 -38.847 1.00 78.38 74 SER A N 1
ATOM 595 C CA . SER A 1 74 ? 18.075 10.915 -38.290 1.00 78.38 74 SER A CA 1
ATOM 596 C C . SER A 1 74 ? 18.481 10.999 -36.813 1.00 78.38 74 SER A C 1
ATOM 598 O O . SER A 1 74 ? 19.049 12.008 -36.398 1.00 78.38 74 SER A O 1
ATOM 600 N N . VAL A 1 75 ? 18.237 9.944 -36.026 1.00 77.12 75 VAL A N 1
ATOM 601 C CA . VAL A 1 75 ? 18.745 9.831 -34.648 1.00 77.12 75 VAL A CA 1
ATOM 602 C C . VAL A 1 75 ? 20.264 9.667 -34.658 1.00 77.12 75 VAL A C 1
ATOM 604 O O . VAL A 1 75 ? 20.958 10.408 -33.968 1.00 77.12 75 VAL A O 1
ATOM 607 N N . GLN A 1 76 ? 20.799 8.744 -35.467 1.00 78.81 76 GLN A N 1
ATOM 608 C CA . GLN A 1 76 ? 22.247 8.518 -35.568 1.00 78.81 76 GLN A CA 1
ATOM 609 C C . GLN A 1 76 ? 23.011 9.742 -36.081 1.00 78.81 76 GLN A C 1
ATOM 611 O O . GLN A 1 76 ? 24.134 9.986 -35.651 1.00 78.81 76 GLN A O 1
ATOM 616 N N . SER A 1 77 ? 22.409 10.533 -36.971 1.00 82.62 77 SER A N 1
ATOM 617 C CA . SER A 1 77 ? 22.999 11.774 -37.472 1.00 82.62 77 SER A CA 1
ATOM 618 C C . SER A 1 77 ? 22.939 12.927 -36.464 1.00 82.62 77 SER A C 1
ATOM 620 O O . SER A 1 77 ? 23.317 14.042 -36.811 1.00 82.62 77 SER A O 1
ATOM 622 N N . GLY A 1 78 ? 22.431 12.694 -35.249 1.00 78.12 78 GLY A N 1
ATOM 623 C CA . GLY A 1 78 ? 22.372 13.696 -34.190 1.00 78.12 78 GLY A CA 1
ATOM 624 C C . GLY A 1 78 ? 21.391 14.829 -34.474 1.00 78.12 78 GLY A C 1
ATOM 625 O O . GLY A 1 78 ? 21.676 15.968 -34.112 1.00 78.12 78 GLY A O 1
ATOM 626 N N . ASN A 1 79 ? 20.256 14.559 -35.137 1.00 82.56 79 ASN A N 1
ATOM 627 C CA . ASN A 1 79 ? 19.249 15.597 -35.359 1.00 82.56 79 ASN A CA 1
ATOM 628 C C . ASN A 1 79 ? 18.760 16.144 -33.995 1.00 82.56 79 ASN A C 1
ATOM 630 O O . ASN A 1 79 ? 18.153 15.388 -33.223 1.00 82.56 79 ASN A O 1
ATOM 634 N N . PRO A 1 80 ? 18.999 17.435 -33.689 1.00 80.50 80 PRO A N 1
ATOM 635 C CA . PRO A 1 80 ? 18.720 18.000 -32.373 1.00 80.50 80 PRO A CA 1
ATOM 636 C C . PRO A 1 80 ? 17.225 18.015 -32.040 1.00 80.50 80 PRO A C 1
ATOM 638 O O . PRO A 1 80 ? 16.867 17.857 -30.875 1.00 80.50 80 PRO A O 1
ATOM 641 N N . GLU A 1 81 ? 16.341 18.137 -33.035 1.00 81.62 81 GLU A N 1
ATOM 642 C CA . GLU A 1 81 ? 14.889 18.124 -32.817 1.00 81.62 81 GLU A CA 1
ATOM 643 C C . GLU A 1 81 ? 14.408 16.750 -32.346 1.00 81.62 81 GLU A C 1
ATOM 645 O O . GLU A 1 81 ? 13.656 16.644 -31.379 1.00 81.62 81 GLU A O 1
ATOM 650 N N . LEU A 1 82 ? 14.893 15.683 -32.988 1.00 81.12 82 LEU A N 1
ATOM 651 C CA . LEU A 1 82 ? 14.510 14.314 -32.648 1.00 81.12 82 LEU A CA 1
ATOM 652 C C . LEU A 1 82 ? 15.145 13.859 -31.328 1.00 81.12 82 LEU A C 1
ATOM 654 O O . LEU A 1 82 ? 14.488 13.197 -30.528 1.00 81.12 82 LEU A O 1
ATOM 658 N N . SER A 1 83 ? 16.392 14.261 -31.065 1.00 81.00 83 SER A N 1
ATOM 659 C CA . SER A 1 83 ? 17.045 14.021 -29.774 1.00 81.00 83 SER A CA 1
ATOM 660 C C . SER A 1 83 ? 16.327 14.746 -28.633 1.00 81.00 83 SER A C 1
ATOM 662 O O . SER A 1 83 ? 16.132 14.161 -27.571 1.00 81.00 83 SER A O 1
ATOM 664 N N . SER A 1 84 ? 15.910 15.998 -28.848 1.00 84.00 84 SER A N 1
ATOM 665 C CA . SER A 1 84 ? 15.124 16.770 -27.878 1.00 84.00 84 SER A CA 1
ATOM 666 C C . SER A 1 84 ? 13.760 16.127 -27.631 1.00 84.00 84 SER A C 1
ATOM 668 O O . SER A 1 84 ? 13.348 15.961 -26.485 1.00 84.00 84 SER A O 1
ATOM 670 N N . LEU A 1 85 ? 13.084 15.669 -28.688 1.00 85.50 85 LEU A N 1
ATOM 671 C CA . LEU A 1 85 ? 11.815 14.955 -28.572 1.00 85.50 85 LEU A CA 1
ATOM 672 C C . LEU A 1 85 ? 11.951 13.676 -27.733 1.00 85.50 85 LEU A C 1
ATOM 674 O O . LEU A 1 85 ? 11.154 13.461 -26.823 1.00 85.50 85 LEU A O 1
ATOM 678 N N . LEU A 1 86 ? 12.967 12.849 -28.001 1.00 86.06 86 LEU A N 1
ATOM 679 C CA . LEU A 1 86 ? 13.233 11.633 -27.225 1.00 86.06 86 LEU A CA 1
ATOM 680 C C . LEU A 1 86 ? 13.576 11.944 -25.764 1.00 86.06 86 LEU A C 1
ATOM 682 O O . LEU A 1 86 ? 13.065 11.273 -24.871 1.00 86.06 86 LEU A O 1
ATOM 686 N N . ALA A 1 87 ? 14.380 12.980 -25.511 1.00 87.25 87 ALA A N 1
ATOM 687 C CA . ALA A 1 87 ? 14.692 13.425 -24.156 1.00 87.25 87 ALA A CA 1
ATOM 688 C C . ALA A 1 87 ? 13.431 13.879 -23.401 1.00 87.25 87 ALA A C 1
ATOM 690 O O . ALA A 1 87 ? 13.239 13.502 -22.248 1.00 87.25 87 ALA A O 1
ATOM 691 N N . ASN A 1 88 ? 12.532 14.612 -24.063 1.00 90.81 88 ASN A N 1
ATOM 692 C CA . ASN A 1 88 ? 11.258 15.034 -23.480 1.00 90.81 88 ASN A CA 1
ATOM 693 C C . ASN A 1 88 ? 10.342 13.842 -23.176 1.00 90.81 88 ASN A C 1
ATOM 695 O O . ASN A 1 88 ? 9.722 13.806 -22.116 1.00 90.81 88 ASN A O 1
ATOM 699 N N . TYR A 1 89 ? 10.269 12.848 -24.068 1.00 91.38 89 TYR A N 1
ATOM 700 C CA . TYR A 1 89 ? 9.517 11.621 -23.797 1.00 91.38 89 TYR A CA 1
ATOM 701 C C . TYR A 1 89 ? 10.108 10.828 -22.631 1.00 91.38 89 TYR A C 1
ATOM 703 O O . TYR A 1 89 ? 9.346 10.363 -21.788 1.00 91.38 89 TYR A O 1
ATOM 711 N N . SER A 1 90 ? 11.436 10.718 -22.543 1.00 89.50 90 SER A N 1
ATOM 712 C CA . SER A 1 90 ? 12.100 10.089 -21.396 1.00 89.50 90 SER A CA 1
ATOM 713 C C . SER A 1 90 ? 11.760 10.819 -20.099 1.00 89.50 90 SER A C 1
ATOM 715 O O . SER A 1 90 ? 11.327 10.188 -19.145 1.00 89.50 90 SER A O 1
ATOM 717 N N . ALA A 1 91 ? 11.844 12.152 -20.088 1.00 92.44 91 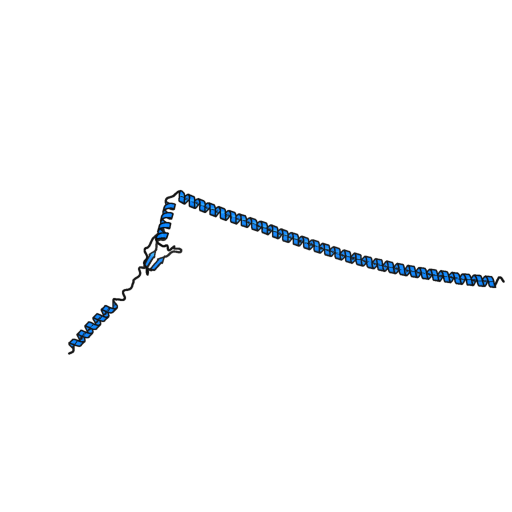ALA A N 1
ATOM 718 C CA . ALA A 1 91 ? 11.499 12.954 -18.918 1.00 92.44 91 ALA A CA 1
ATOM 719 C C . ALA A 1 91 ? 10.022 12.806 -18.510 1.00 92.44 91 ALA A C 1
ATOM 721 O O . ALA A 1 91 ? 9.705 12.809 -17.322 1.00 92.44 91 ALA A O 1
ATOM 722 N N . LEU A 1 92 ? 9.107 12.660 -19.477 1.00 92.75 92 LEU A N 1
ATOM 723 C CA . LEU A 1 92 ? 7.694 12.383 -19.201 1.00 92.75 92 LEU A CA 1
ATOM 724 C C . LEU A 1 92 ? 7.480 10.991 -18.600 1.00 92.75 92 LEU A C 1
ATOM 726 O O . LEU A 1 92 ? 6.656 10.858 -17.697 1.00 92.75 92 LEU A O 1
ATOM 730 N N . ILE A 1 93 ? 8.207 9.979 -19.080 1.00 93.06 93 ILE A N 1
ATOM 731 C CA . ILE A 1 93 ? 8.173 8.624 -18.514 1.00 93.06 93 ILE A CA 1
ATOM 732 C C . ILE A 1 93 ? 8.690 8.655 -17.073 1.00 93.06 93 ILE A C 1
ATOM 734 O O . ILE A 1 93 ? 7.987 8.208 -16.171 1.00 93.06 93 ILE A O 1
ATOM 738 N N . ASP A 1 94 ? 9.842 9.283 -16.832 1.00 94.69 94 ASP A N 1
ATOM 739 C CA . ASP A 1 94 ? 10.431 9.393 -15.493 1.00 94.69 94 ASP A CA 1
ATOM 740 C C . ASP A 1 94 ? 9.499 10.137 -14.520 1.00 94.69 94 ASP A C 1
ATOM 742 O O . ASP A 1 94 ? 9.323 9.743 -13.363 1.00 94.69 94 ASP A O 1
ATOM 746 N N . LEU A 1 95 ? 8.845 11.204 -14.994 1.00 94.19 95 LEU A N 1
ATOM 747 C CA . LEU A 1 95 ? 7.834 11.927 -14.225 1.00 94.19 95 LEU A CA 1
ATOM 748 C C . LEU A 1 95 ? 6.638 11.027 -13.894 1.00 94.19 95 LEU A C 1
ATOM 750 O O . LEU A 1 95 ? 6.146 11.045 -12.763 1.00 94.19 95 LEU A O 1
ATOM 754 N N . GLN A 1 96 ? 6.158 10.251 -14.865 1.00 93.56 96 GLN A N 1
ATOM 755 C CA . GLN A 1 96 ? 5.036 9.340 -14.675 1.00 93.56 96 GLN A CA 1
ATOM 756 C C . GLN A 1 96 ? 5.367 8.250 -13.650 1.00 93.56 96 GLN A C 1
ATOM 758 O O . GLN A 1 96 ? 4.554 7.996 -12.757 1.00 93.56 96 GLN A O 1
ATOM 763 N N . ASP A 1 97 ? 6.563 7.672 -13.718 1.00 94.31 97 ASP A N 1
ATOM 764 C CA . ASP A 1 97 ? 7.041 6.672 -12.763 1.00 94.31 97 ASP A CA 1
ATOM 765 C C . ASP A 1 97 ? 7.171 7.263 -11.354 1.00 94.31 97 ASP A C 1
ATOM 767 O O . ASP A 1 97 ? 6.688 6.675 -10.380 1.00 94.31 97 ASP A O 1
ATOM 771 N N . SER A 1 98 ? 7.711 8.479 -11.233 1.00 93.94 98 SER A N 1
ATOM 772 C CA . SER A 1 98 ? 7.776 9.197 -9.954 1.00 93.94 98 SER A CA 1
ATOM 773 C 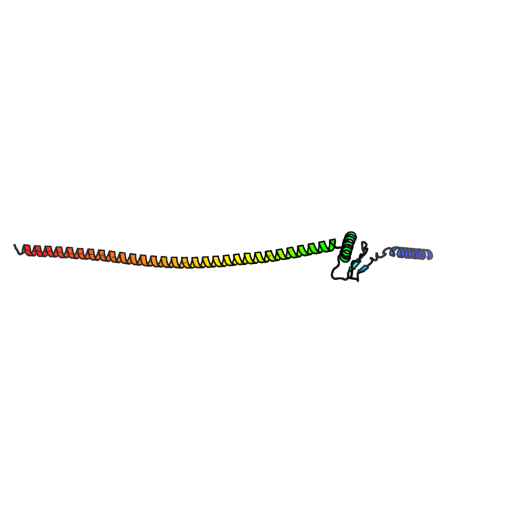C . SER A 1 98 ? 6.384 9.456 -9.365 1.00 93.94 98 SER A C 1
ATOM 775 O O . SER A 1 98 ? 6.148 9.252 -8.169 1.00 93.94 98 SER A O 1
ATOM 777 N N . MET A 1 99 ? 5.420 9.853 -10.200 1.00 93.75 99 MET A N 1
ATOM 778 C CA . MET A 1 99 ? 4.035 10.048 -9.774 1.00 93.75 99 MET A CA 1
ATOM 779 C C . MET A 1 99 ? 3.380 8.743 -9.314 1.00 93.75 99 MET A C 1
ATOM 781 O O . MET A 1 99 ? 2.630 8.757 -8.335 1.00 93.75 99 MET A O 1
ATOM 785 N N . LEU A 1 100 ? 3.643 7.623 -9.992 1.00 95.62 100 LEU A N 1
ATOM 786 C CA . LEU A 1 100 ? 3.146 6.308 -9.587 1.00 95.62 100 LEU A CA 1
ATOM 787 C C . LEU A 1 100 ? 3.730 5.890 -8.236 1.00 95.62 100 LEU A C 1
ATOM 789 O O . LEU A 1 100 ? 2.974 5.502 -7.346 1.00 95.62 100 LEU A O 1
ATOM 793 N N . GLN A 1 101 ? 5.038 6.057 -8.042 1.00 96.44 101 GLN A N 1
ATOM 794 C CA . GLN A 1 101 ? 5.698 5.763 -6.771 1.00 96.44 101 GLN A CA 1
ATOM 795 C C . GLN A 1 101 ? 5.145 6.626 -5.627 1.00 96.44 101 GLN A C 1
ATOM 797 O O . GLN A 1 101 ? 4.872 6.122 -4.538 1.00 96.44 101 GLN A O 1
ATOM 802 N N . SER A 1 102 ? 4.928 7.919 -5.874 1.00 95.50 102 SER A N 1
ATOM 803 C CA . SER A 1 102 ? 4.330 8.837 -4.899 1.00 95.50 102 SER A CA 1
ATOM 804 C C . SER A 1 102 ? 2.908 8.421 -4.509 1.00 95.50 102 SER A C 1
ATOM 806 O O . SER 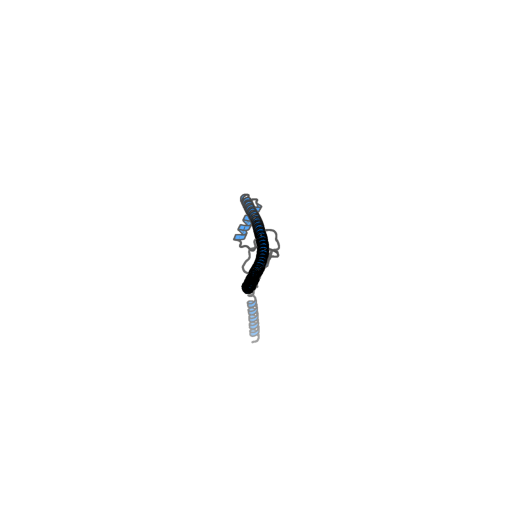A 1 102 ? 2.571 8.375 -3.323 1.00 95.50 102 SER A O 1
ATOM 808 N N . LYS A 1 103 ? 2.080 8.036 -5.489 1.00 95.00 103 LYS A N 1
ATOM 809 C CA . LYS A 1 103 ? 0.728 7.519 -5.230 1.00 95.00 103 LYS A CA 1
ATOM 810 C C . LYS A 1 103 ? 0.754 6.230 -4.419 1.00 95.00 103 LYS A C 1
ATOM 812 O O . LYS A 1 103 ? -0.026 6.108 -3.481 1.00 95.00 103 LYS A O 1
ATOM 817 N N . GLU A 1 104 ? 1.646 5.300 -4.742 1.00 96.06 104 GLU A N 1
ATOM 818 C CA . GLU A 1 104 ? 1.801 4.049 -3.995 1.00 96.06 104 GLU A CA 1
ATOM 819 C C . GLU A 1 104 ? 2.152 4.319 -2.524 1.00 96.06 104 GLU A C 1
ATOM 821 O O . GLU A 1 104 ? 1.488 3.806 -1.623 1.00 96.06 104 GLU A O 1
ATOM 826 N N . MET A 1 105 ? 3.113 5.211 -2.258 1.00 96.56 105 MET A N 1
ATOM 827 C CA . MET A 1 105 ? 3.442 5.622 -0.887 1.00 96.56 105 MET A CA 1
ATOM 828 C C . MET A 1 105 ? 2.241 6.238 -0.162 1.00 96.56 105 MET A C 1
ATOM 830 O O . MET A 1 105 ? 1.988 5.915 1.000 1.00 96.56 105 MET A O 1
ATOM 834 N N . TYR A 1 106 ? 1.476 7.095 -0.841 1.00 96.00 106 TYR A N 1
ATOM 835 C CA . TYR A 1 106 ? 0.271 7.693 -0.270 1.00 96.00 106 TYR A CA 1
ATOM 836 C C . TYR A 1 106 ? -0.778 6.632 0.094 1.00 96.00 106 TYR A C 1
ATOM 838 O O . TYR A 1 106 ? -1.345 6.670 1.188 1.00 96.00 106 TYR A O 1
ATOM 846 N N . TYR A 1 107 ? -1.003 5.641 -0.772 1.00 96.62 107 TYR A N 1
ATOM 847 C CA . TYR A 1 107 ? -1.908 4.528 -0.480 1.00 96.62 107 TYR A CA 1
ATOM 848 C C . TYR A 1 107 ? -1.438 3.693 0.713 1.00 96.62 107 TYR A C 1
ATOM 850 O O . TYR A 1 107 ? -2.259 3.319 1.553 1.00 96.62 107 TYR A O 1
ATOM 858 N N . GLN A 1 108 ? -0.136 3.439 0.839 1.00 96.19 108 GLN A N 1
ATOM 859 C CA . GLN A 1 108 ? 0.419 2.717 1.985 1.00 96.19 108 GLN A CA 1
ATOM 860 C C . GLN A 1 108 ? 0.236 3.491 3.297 1.00 96.19 108 GLN A C 1
ATOM 862 O O . GLN A 1 108 ? -0.171 2.907 4.303 1.00 96.19 108 GLN A O 1
ATOM 867 N N . GLN A 1 109 ? 0.452 4.808 3.288 1.00 96.06 109 GLN A N 1
ATOM 868 C CA . GLN A 1 109 ? 0.196 5.669 4.448 1.00 96.06 109 GLN A CA 1
ATOM 869 C C . GLN A 1 109 ? -1.287 5.699 4.829 1.00 96.06 109 GLN A C 1
ATOM 871 O O . GLN A 1 109 ? -1.636 5.590 6.010 1.00 96.06 109 GLN A O 1
ATOM 876 N N . LEU A 1 110 ? -2.172 5.814 3.837 1.00 96.19 110 LEU A N 1
ATOM 877 C CA . LEU A 1 110 ? -3.615 5.795 4.052 1.00 96.19 110 LEU A CA 1
ATOM 878 C C . LEU A 1 110 ? -4.059 4.460 4.657 1.00 96.19 110 LEU A C 1
ATOM 880 O O . LEU A 1 110 ? -4.786 4.447 5.650 1.00 96.19 110 LEU A O 1
ATOM 884 N N . ARG A 1 111 ? -3.569 3.340 4.116 1.00 96.50 111 ARG A N 1
ATOM 885 C CA . ARG A 1 111 ? -3.818 2.002 4.658 1.00 96.50 111 ARG A CA 1
ATOM 886 C C . ARG A 1 111 ? -3.344 1.886 6.105 1.00 96.50 111 ARG A C 1
ATOM 888 O O . ARG A 1 111 ? -4.129 1.479 6.953 1.00 96.50 111 ARG A O 1
ATOM 895 N N . GLY A 1 112 ? -2.118 2.312 6.410 1.00 96.88 112 GLY A N 1
ATOM 896 C CA . GLY A 1 112 ? -1.597 2.294 7.781 1.00 96.88 112 GLY A CA 1
ATOM 897 C C . GLY A 1 112 ? -2.432 3.136 8.756 1.00 96.88 112 GLY A C 1
ATOM 898 O O . GLY A 1 112 ? -2.631 2.747 9.909 1.00 96.88 112 GLY A O 1
ATOM 899 N N . SER A 1 113 ? -2.985 4.257 8.285 1.00 95.81 113 SER A N 1
ATOM 900 C CA . SER A 1 113 ? -3.893 5.106 9.069 1.00 95.81 113 SER A CA 1
ATOM 901 C C . SER A 1 113 ? -5.229 4.409 9.347 1.00 95.81 113 SER A C 1
ATOM 903 O O . SER A 1 113 ? -5.717 4.449 10.477 1.00 95.81 113 SER A O 1
ATOM 905 N N . PHE A 1 114 ? -5.800 3.725 8.351 1.00 96.56 114 PHE A N 1
ATOM 906 C CA . PHE A 1 114 ? -7.009 2.916 8.523 1.00 96.56 114 PHE A CA 1
ATOM 907 C C . PHE A 1 114 ? -6.785 1.725 9.453 1.00 96.56 114 PHE A C 1
ATOM 909 O O . PHE A 1 114 ? -7.589 1.514 10.358 1.00 96.56 114 PHE A O 1
ATOM 916 N N . ASP A 1 115 ? -5.685 0.993 9.295 1.00 96.00 115 ASP A N 1
ATOM 917 C CA . ASP A 1 115 ? -5.351 -0.143 10.160 1.00 96.00 115 ASP A CA 1
ATOM 918 C C . ASP A 1 115 ? -5.181 0.317 11.620 1.00 96.00 115 ASP A C 1
ATOM 920 O O . ASP A 1 115 ? -5.703 -0.307 12.549 1.00 96.00 115 ASP A O 1
ATOM 924 N N . SER A 1 116 ? -4.541 1.472 11.828 1.00 95.12 116 SER A N 1
ATOM 925 C CA . SER A 1 116 ? -4.413 2.097 13.151 1.00 95.12 116 SER A CA 1
ATOM 926 C C . SER A 1 116 ? -5.766 2.514 13.728 1.00 95.12 116 SER A C 1
ATOM 928 O O . SER A 1 116 ? -6.034 2.287 14.909 1.00 95.12 116 SER A O 1
ATOM 930 N N . LEU A 1 117 ? -6.643 3.100 12.907 1.00 95.81 117 LEU A N 1
ATOM 931 C CA . LEU A 1 117 ? -7.996 3.468 13.316 1.00 95.81 117 LEU A CA 1
ATOM 932 C C . LEU A 1 117 ? -8.798 2.231 13.734 1.00 95.81 117 LEU A C 1
ATOM 934 O O . LEU A 1 117 ? -9.373 2.223 14.819 1.00 95.81 117 LEU A O 1
ATOM 938 N N . VAL A 1 118 ? -8.779 1.167 12.931 1.00 95.94 118 VAL A N 1
ATOM 939 C CA . VAL A 1 118 ? -9.454 -0.104 13.236 1.00 95.94 118 VAL A CA 1
ATOM 940 C C . VAL A 1 118 ? -8.923 -0.705 14.538 1.00 95.94 118 VAL A C 1
ATOM 942 O O . VAL A 1 118 ? -9.714 -1.119 15.392 1.00 95.94 118 VAL A O 1
ATOM 945 N N . GLY A 1 119 ? -7.602 -0.713 14.735 1.00 95.69 119 GLY A N 1
ATOM 946 C CA . GLY A 1 119 ? -6.978 -1.178 15.974 1.00 95.69 119 GLY A CA 1
ATOM 947 C C . GLY A 1 119 ? -7.429 -0.373 17.196 1.00 95.69 119 GLY A C 1
ATOM 948 O O . GLY A 1 119 ? -7.846 -0.949 18.206 1.00 95.69 119 GLY A O 1
ATOM 949 N N . ASN A 1 120 ? -7.424 0.956 17.089 1.00 95.31 120 ASN A N 1
ATOM 950 C CA . ASN A 1 120 ? -7.847 1.862 18.156 1.00 95.31 120 ASN A CA 1
ATOM 951 C C . ASN A 1 120 ? -9.338 1.722 18.478 1.00 95.31 120 ASN A C 1
ATOM 953 O O . ASN A 1 120 ? -9.698 1.618 19.650 1.00 95.31 120 ASN A O 1
ATOM 957 N N . THR A 1 121 ? -10.202 1.650 17.465 1.00 95.69 121 THR A N 1
ATOM 958 C CA . THR A 1 121 ? -11.642 1.429 17.641 1.00 95.69 121 THR A CA 1
ATOM 959 C C . THR A 1 121 ? -11.913 0.080 18.294 1.00 95.69 121 THR A C 1
ATOM 961 O O . THR A 1 121 ? -12.687 0.006 19.244 1.00 95.69 121 THR A O 1
ATOM 964 N N . THR A 1 122 ? -11.233 -0.983 17.863 1.00 95.12 122 THR A N 1
ATOM 965 C CA . THR A 1 122 ? -11.378 -2.316 18.468 1.00 95.12 122 THR A CA 1
ATOM 966 C C . THR A 1 122 ? -10.951 -2.309 19.937 1.00 95.12 122 THR A C 1
ATOM 968 O O . THR A 1 122 ? -11.637 -2.869 20.793 1.00 95.12 122 THR A O 1
ATOM 971 N N . SER A 1 123 ? -9.834 -1.651 20.252 1.00 95.00 123 SER A N 1
ATOM 972 C CA . SER A 1 123 ? -9.352 -1.489 21.627 1.00 95.00 123 SER A CA 1
ATOM 973 C C . SER A 1 123 ? -10.333 -0.684 22.484 1.00 95.00 123 SER A C 1
ATOM 975 O O . SER A 1 123 ? -10.644 -1.074 23.610 1.00 95.00 123 SER A O 1
ATOM 977 N N . PHE A 1 124 ? -10.884 0.401 21.934 1.00 96.06 124 PHE A N 1
ATOM 978 C CA . PHE A 1 124 ? -11.909 1.208 22.589 1.00 96.06 124 PHE A CA 1
ATOM 979 C C . PHE A 1 124 ? -13.171 0.392 22.886 1.00 96.06 124 PHE A C 1
ATOM 981 O O . PHE A 1 124 ? -13.643 0.400 24.020 1.00 96.06 124 PHE A O 1
ATOM 988 N N . VAL A 1 125 ? -13.677 -0.371 21.912 1.00 95.25 125 VAL A N 1
ATOM 989 C CA . VAL A 1 125 ? -14.845 -1.247 22.093 1.00 95.25 125 VAL A CA 1
ATOM 990 C C . VAL A 1 125 ? -14.590 -2.273 23.195 1.00 95.25 125 VAL A C 1
ATOM 992 O O . VAL A 1 125 ? -15.415 -2.397 24.094 1.00 95.25 125 VAL A O 1
ATOM 995 N N . LYS A 1 126 ? -13.429 -2.941 23.200 1.00 94.50 126 LYS A N 1
ATOM 996 C CA . LYS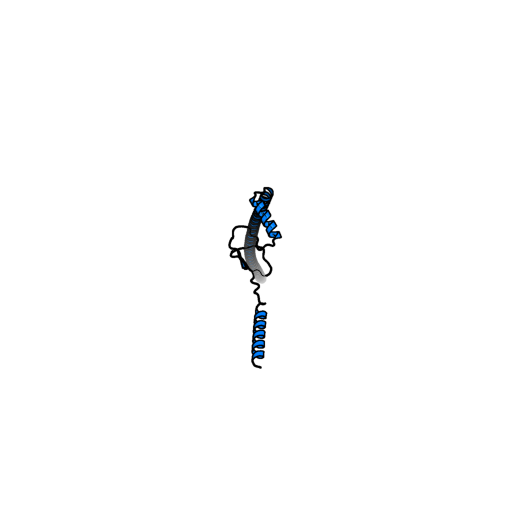 A 1 126 ? -13.066 -3.896 24.262 1.00 94.50 126 LYS A CA 1
ATOM 997 C C . LYS A 1 126 ? -13.034 -3.250 25.647 1.00 94.50 126 LYS A C 1
ATOM 999 O O . LYS A 1 126 ? -13.522 -3.836 26.604 1.00 94.50 126 LYS A O 1
ATOM 1004 N N . ARG A 1 127 ? -12.471 -2.043 25.773 1.00 94.88 127 ARG A N 1
ATOM 1005 C CA . ARG A 1 127 ? -12.450 -1.309 27.052 1.00 94.88 127 ARG A CA 1
ATOM 1006 C C . ARG A 1 127 ? -13.857 -0.951 27.517 1.00 94.88 127 ARG A C 1
ATOM 1008 O O . ARG A 1 127 ? -14.165 -1.115 28.692 1.00 94.88 127 ARG A O 1
ATOM 1015 N N . THR A 1 128 ? -14.700 -0.488 26.600 1.00 95.12 128 THR A N 1
ATOM 1016 C CA . THR A 1 128 ? -16.101 -0.172 26.888 1.00 95.12 128 THR A CA 1
ATOM 1017 C C . THR A 1 128 ? -16.871 -1.412 27.330 1.00 95.12 128 THR A C 1
ATOM 1019 O O . THR A 1 128 ? -17.573 -1.348 28.332 1.00 95.12 128 THR A O 1
ATOM 1022 N N . ASP A 1 129 ? -16.689 -2.547 26.656 1.00 95.12 129 ASP A N 1
ATOM 1023 C CA . ASP A 1 129 ? -17.323 -3.818 27.020 1.00 95.12 129 ASP A CA 1
ATOM 1024 C C . ASP A 1 129 ? -16.900 -4.289 28.423 1.00 95.12 129 ASP A C 1
ATOM 1026 O O . ASP A 1 129 ? -17.740 -4.593 29.270 1.00 95.12 129 ASP A O 1
ATOM 1030 N N . THR A 1 130 ? -15.600 -4.227 28.737 1.00 95.31 130 THR A N 1
ATOM 1031 C CA . THR A 1 130 ? -15.095 -4.501 30.092 1.00 95.31 130 THR A CA 1
ATOM 1032 C C . THR A 1 130 ? -15.726 -3.578 31.136 1.00 95.31 130 THR A C 1
ATOM 1034 O O . THR A 1 130 ? -16.161 -4.049 32.187 1.00 95.31 130 THR A O 1
ATOM 1037 N N . ASN A 1 131 ? -15.819 -2.276 30.859 1.00 94.88 131 ASN A N 1
ATOM 1038 C CA . ASN A 1 131 ? -16.430 -1.318 31.782 1.00 94.88 131 ASN A CA 1
ATOM 1039 C C . ASN A 1 131 ? -17.924 -1.599 31.995 1.00 94.88 131 ASN A C 1
ATOM 1041 O O . ASN A 1 131 ? -18.396 -1.544 33.128 1.00 94.88 131 ASN A O 1
ATOM 1045 N N . ILE A 1 132 ? -18.661 -1.942 30.935 1.00 94.06 132 ILE A N 1
ATOM 1046 C CA . ILE A 1 132 ? -20.075 -2.335 31.021 1.00 94.06 132 ILE A CA 1
ATOM 1047 C C . ILE A 1 132 ? -20.230 -3.585 31.892 1.00 94.06 132 ILE A C 1
ATOM 1049 O O . ILE A 1 132 ? -21.105 -3.624 32.756 1.00 94.06 132 ILE A O 1
ATOM 1053 N N . ASN A 1 133 ? -19.357 -4.578 31.732 1.00 94.94 133 ASN A N 1
ATOM 1054 C CA . ASN A 1 133 ? -19.381 -5.787 32.554 1.00 94.94 133 ASN A CA 1
ATOM 1055 C C . ASN A 1 133 ? -19.134 -5.485 34.040 1.00 94.94 133 ASN A C 1
ATOM 1057 O O . ASN A 1 133 ? -19.846 -6.013 34.895 1.00 94.94 133 ASN A O 1
ATOM 1061 N N . ILE A 1 134 ? -18.196 -4.588 34.358 1.00 94.56 134 ILE A N 1
ATOM 1062 C CA . ILE A 1 134 ? -17.945 -4.136 35.738 1.00 94.56 134 ILE A CA 1
ATOM 1063 C C . ILE A 1 134 ? -19.166 -3.397 36.308 1.00 94.56 134 ILE A C 1
ATOM 1065 O O . ILE A 1 134 ? -19.556 -3.633 37.454 1.00 94.56 134 ILE A O 1
ATOM 1069 N N . ILE A 1 135 ? -19.802 -2.527 35.518 1.00 91.00 135 ILE A N 1
ATOM 1070 C CA . ILE A 1 135 ? -21.028 -1.823 35.921 1.00 91.00 135 ILE A CA 1
ATOM 1071 C C . ILE A 1 135 ? -22.148 -2.825 36.210 1.00 91.00 135 ILE A C 1
ATOM 1073 O O . ILE A 1 135 ? -22.776 -2.740 37.262 1.00 91.00 135 ILE A O 1
ATOM 1077 N N . ASN A 1 136 ? -22.362 -3.808 35.334 1.00 92.94 136 ASN A N 1
ATOM 1078 C CA . ASN A 1 136 ? -23.374 -4.849 35.527 1.00 92.94 136 ASN A CA 1
ATOM 1079 C C . ASN A 1 136 ? -23.128 -5.662 36.805 1.00 92.94 136 ASN A C 1
ATOM 1081 O O . ASN A 1 136 ? -24.063 -5.913 37.565 1.00 92.94 136 ASN A O 1
ATOM 1085 N N . GLN A 1 137 ? -21.875 -6.030 37.083 1.00 94.00 137 GLN A N 1
ATOM 1086 C CA . GLN A 1 137 ? -21.506 -6.703 38.331 1.00 94.00 137 GLN A CA 1
ATOM 1087 C C . GLN A 1 137 ? -21.798 -5.827 39.552 1.00 94.00 137 GLN A C 1
ATOM 1089 O O . GLN A 1 137 ? -22.395 -6.297 40.519 1.00 94.00 137 GLN A O 1
ATOM 1094 N N . SER A 1 138 ? -21.443 -4.544 39.488 1.00 93.62 138 SER A N 1
ATOM 1095 C CA . SER A 1 138 ? -21.671 -3.587 40.577 1.00 93.62 138 SER A CA 1
ATOM 1096 C C . SER A 1 138 ? -23.165 -3.391 40.847 1.00 93.62 138 SER A C 1
ATOM 1098 O O . SER A 1 138 ? -23.596 -3.369 41.999 1.00 93.62 138 SER A O 1
ATOM 1100 N N . LEU A 1 139 ? -23.976 -3.329 39.788 1.00 92.88 139 LEU A N 1
ATOM 1101 C CA . LEU A 1 139 ? -25.430 -3.212 39.870 1.00 92.88 139 LEU A CA 1
ATOM 1102 C C . LEU A 1 139 ? -26.072 -4.477 40.460 1.00 92.88 139 LEU A C 1
ATOM 1104 O O . LEU A 1 139 ? -26.984 -4.385 41.285 1.00 92.88 139 LEU A O 1
ATOM 1108 N N . SER A 1 140 ? -25.573 -5.658 40.085 1.00 94.38 140 SER A N 1
ATOM 1109 C CA . SER A 1 140 ? -26.003 -6.938 40.657 1.00 94.38 140 SER A CA 1
ATOM 1110 C C . SER A 1 140 ? -25.686 -7.020 42.153 1.00 94.38 140 SER A C 1
ATOM 1112 O O . SER A 1 140 ? -26.545 -7.415 42.943 1.00 94.38 140 SER A O 1
ATOM 1114 N N . SER A 1 141 ? -24.484 -6.606 42.564 1.00 94.31 141 SER A N 1
ATOM 1115 C CA . SER A 1 141 ? -24.090 -6.554 43.976 1.00 94.31 141 SER A CA 1
ATOM 1116 C C . SER A 1 141 ? -24.956 -5.578 44.771 1.00 94.31 141 SER A C 1
ATOM 1118 O O . SER A 1 141 ? -25.527 -5.970 45.786 1.00 94.31 141 SER A O 1
ATOM 1120 N N . ALA A 1 142 ? -25.158 -4.356 44.269 1.00 90.94 142 ALA A N 1
ATOM 1121 C CA . ALA A 1 142 ? -26.029 -3.367 44.907 1.00 90.94 142 ALA A CA 1
ATOM 1122 C C . ALA A 1 142 ? -27.479 -3.867 45.036 1.00 90.94 142 ALA A C 1
ATOM 1124 O O . ALA A 1 142 ? -28.131 -3.660 46.057 1.00 90.94 142 ALA A O 1
ATOM 1125 N N . THR A 1 143 ? -27.985 -4.583 44.028 1.00 94.19 143 THR A N 1
ATOM 1126 C CA . THR A 1 143 ? -29.318 -5.206 44.078 1.00 94.19 143 THR A CA 1
ATOM 1127 C C . THR A 1 143 ? -29.393 -6.285 45.162 1.00 94.19 143 THR A C 1
ATOM 1129 O O . THR A 1 143 ? -30.379 -6.354 45.898 1.00 94.19 143 THR A O 1
ATOM 1132 N N . SER A 1 144 ? -28.353 -7.111 45.296 1.00 94.38 144 SER A N 1
ATOM 1133 C CA . SER A 1 144 ? -28.252 -8.120 46.358 1.00 94.38 144 SER A CA 1
ATOM 1134 C C . SER A 1 144 ? -28.228 -7.480 47.751 1.00 94.38 144 SER A C 1
ATOM 1136 O O . SER A 1 144 ? -28.993 -7.875 48.633 1.00 94.38 144 SER A O 1
ATOM 1138 N N . GLU A 1 145 ? -27.426 -6.430 47.938 1.00 92.62 145 GLU A N 1
ATOM 1139 C CA . GLU A 1 145 ? -27.369 -5.669 49.189 1.00 92.62 145 GLU A CA 1
ATOM 1140 C C . GLU A 1 145 ? -28.716 -5.030 49.535 1.00 92.62 145 GLU A C 1
ATOM 1142 O O . GLU A 1 145 ? -29.187 -5.171 50.662 1.00 92.62 145 GLU A O 1
ATOM 1147 N N . LEU A 1 146 ? -29.392 -4.404 48.567 1.00 91.56 146 LEU A N 1
ATOM 1148 C CA . LEU A 1 146 ? -30.731 -3.842 48.765 1.00 91.56 146 LEU A CA 1
ATOM 1149 C C . LEU A 1 146 ? -31.753 -4.910 49.166 1.00 91.56 146 LEU A C 1
ATOM 1151 O O . LEU A 1 146 ? -32.580 -4.669 50.048 1.00 91.56 146 LEU A O 1
ATOM 1155 N N . ASN A 1 147 ? -31.691 -6.098 48.564 1.00 93.62 147 ASN A N 1
ATOM 1156 C CA . ASN A 1 147 ? -32.552 -7.216 48.945 1.00 93.62 147 ASN A CA 1
ATOM 1157 C C . ASN A 1 147 ? -32.270 -7.690 50.377 1.00 93.62 147 ASN A C 1
ATOM 1159 O O . ASN A 1 147 ? -33.216 -7.918 51.135 1.00 93.62 147 ASN A O 1
ATOM 1163 N N . ASN A 1 148 ? -31.000 -7.765 50.781 1.00 92.69 148 ASN A N 1
ATOM 1164 C CA . ASN A 1 148 ? -30.613 -8.098 52.153 1.00 92.69 148 ASN A CA 1
ATOM 1165 C C . ASN A 1 148 ? -31.092 -7.039 53.155 1.00 92.69 148 ASN A C 1
ATOM 1167 O O . ASN A 1 148 ? -31.689 -7.381 54.175 1.00 92.69 148 ASN A O 1
ATOM 1171 N N . VAL A 1 149 ? -30.916 -5.751 52.849 1.00 91.12 149 VAL A N 1
ATOM 1172 C CA . VAL A 1 149 ? -31.416 -4.647 53.685 1.00 91.12 149 VAL A CA 1
ATOM 1173 C C . VAL A 1 149 ? -32.938 -4.704 53.807 1.00 91.12 149 VAL A C 1
ATOM 1175 O O . VAL A 1 149 ? -33.476 -4.566 54.905 1.00 91.12 149 VAL A O 1
ATOM 1178 N N . LYS A 1 150 ? -33.654 -4.974 52.711 1.00 92.38 150 LYS A N 1
ATOM 1179 C CA . LYS A 1 150 ? -35.112 -5.145 52.723 1.00 92.38 150 LYS A CA 1
ATOM 1180 C C . LYS A 1 150 ? -35.541 -6.333 53.588 1.00 92.38 150 LYS A C 1
ATOM 1182 O O . LYS A 1 150 ? -36.523 -6.221 54.321 1.00 92.38 150 LYS A O 1
ATOM 1187 N N . ALA A 1 151 ? -34.809 -7.446 53.541 1.00 92.00 151 ALA A N 1
ATOM 1188 C CA . ALA A 1 151 ? -35.056 -8.600 54.401 1.00 92.00 151 ALA A CA 1
ATOM 1189 C C . ALA A 1 151 ? -34.842 -8.259 55.887 1.00 92.00 151 ALA A C 1
ATOM 1191 O O . ALA A 1 151 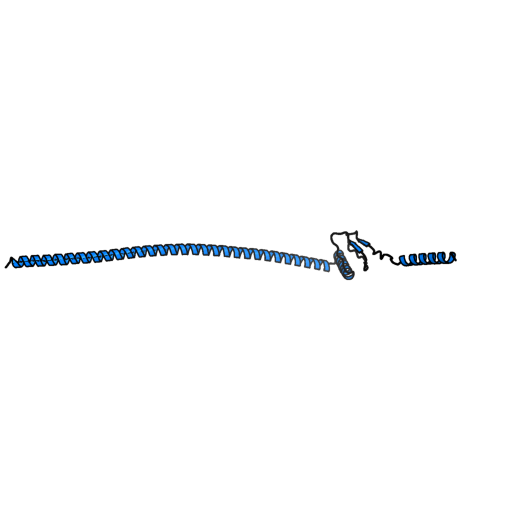? -35.711 -8.555 56.706 1.00 92.00 151 ALA A O 1
ATOM 1192 N N . LEU A 1 152 ? -33.752 -7.561 56.228 1.00 91.38 152 LEU A N 1
ATOM 1193 C CA . LEU A 1 152 ? -33.462 -7.108 57.595 1.00 91.38 152 LEU A CA 1
ATOM 1194 C C . LEU A 1 152 ? -34.498 -6.104 58.118 1.00 91.38 152 LEU A C 1
ATOM 1196 O O . LEU A 1 152 ? -34.896 -6.180 59.281 1.00 91.38 152 LEU A O 1
ATOM 1200 N N . LEU A 1 153 ? -34.970 -5.183 57.272 1.00 88.62 153 LEU A N 1
ATOM 1201 C CA . LEU A 1 153 ? -36.044 -4.247 57.616 1.00 88.62 153 LEU A CA 1
ATOM 1202 C C . LEU A 1 153 ? -37.361 -4.977 57.883 1.00 88.62 153 LEU A C 1
ATOM 1204 O O . LEU A 1 153 ? -38.042 -4.668 58.861 1.00 88.62 153 LEU A O 1
ATOM 1208 N N . ASN A 1 154 ? -37.707 -5.963 57.053 1.00 90.88 154 ASN A N 1
ATOM 1209 C CA . ASN A 1 154 ? -38.891 -6.793 57.262 1.00 90.88 154 ASN A CA 1
ATOM 1210 C C . ASN A 1 154 ? -38.794 -7.613 58.555 1.00 90.88 154 ASN A C 1
ATOM 1212 O O . ASN A 1 154 ? -39.762 -7.651 59.317 1.00 90.88 154 ASN A O 1
ATOM 1216 N N . ASP A 1 155 ? -37.637 -8.220 58.836 1.00 92.25 155 ASP A N 1
ATOM 1217 C CA . ASP A 1 155 ? -37.395 -8.949 60.087 1.00 92.25 155 ASP A CA 1
ATOM 1218 C C . ASP A 1 155 ? -37.514 -8.013 61.300 1.00 92.25 155 ASP A C 1
ATOM 1220 O O . ASP A 1 155 ? -38.252 -8.301 62.244 1.00 92.25 155 ASP A O 1
ATOM 1224 N N . SER A 1 156 ? -36.901 -6.830 61.228 1.00 89.12 156 SER A N 1
ATOM 1225 C CA . SER A 1 156 ? -36.973 -5.806 62.278 1.00 89.12 156 SER A CA 1
ATOM 1226 C C . SER A 1 156 ? -38.404 -5.322 62.522 1.00 89.12 156 SER A C 1
ATOM 1228 O O . SER A 1 156 ? -38.838 -5.241 63.669 1.00 89.12 156 SER A O 1
ATOM 1230 N N . LEU A 1 157 ? -39.182 -5.063 61.463 1.00 88.12 157 LEU A N 1
ATOM 1231 C CA . LEU A 1 157 ? -40.606 -4.718 61.561 1.00 88.12 157 LEU A CA 1
ATOM 1232 C C . LEU A 1 157 ? -41.430 -5.843 62.193 1.00 88.12 157 LEU A C 1
ATOM 1234 O O . LEU A 1 157 ? -42.357 -5.574 62.963 1.00 88.12 157 LEU A O 1
ATOM 1238 N N . SER A 1 158 ? -41.116 -7.099 61.869 1.00 90.06 158 SER A N 1
ATOM 1239 C CA . SER A 1 158 ? -41.801 -8.259 62.437 1.00 90.06 158 SER A CA 1
ATOM 1240 C C . SER A 1 158 ? -41.530 -8.391 63.940 1.00 90.06 158 SER A C 1
ATOM 1242 O O . SER A 1 158 ? -42.482 -8.529 64.713 1.00 90.06 158 SER A O 1
ATOM 1244 N N . LYS A 1 159 ? -40.271 -8.215 64.367 1.00 89.19 159 LYS A N 1
ATOM 1245 C CA . LYS A 1 159 ? -39.856 -8.192 65.777 1.00 89.19 159 LYS A CA 1
ATOM 1246 C C . LYS A 1 159 ? -40.509 -7.044 66.537 1.00 89.19 159 LYS A C 1
ATOM 1248 O O . LYS A 1 159 ? -41.090 -7.277 67.590 1.00 89.19 159 LYS A O 1
ATOM 1253 N N . LEU A 1 160 ? -40.534 -5.839 65.963 1.00 84.69 160 LEU A N 1
ATOM 1254 C CA . LEU A 1 160 ? -41.229 -4.680 66.539 1.00 84.69 160 LEU A CA 1
ATOM 1255 C C . LEU A 1 160 ? -42.722 -4.955 66.747 1.00 84.69 160 LEU A C 1
ATOM 1257 O O . LEU A 1 160 ? -43.263 -4.674 67.815 1.00 84.69 160 LEU A O 1
ATOM 1261 N N . LYS A 1 161 ? -43.403 -5.552 65.761 1.00 85.56 161 LYS A N 1
ATOM 1262 C CA . LYS A 1 161 ? -44.811 -5.961 65.908 1.00 85.56 161 LYS A CA 1
ATOM 1263 C C . LYS A 1 161 ? -44.990 -7.031 66.985 1.00 85.56 161 LYS A C 1
ATOM 1265 O O . LYS A 1 161 ? -45.992 -7.000 67.702 1.00 85.56 161 LYS A O 1
ATOM 1270 N N . GLN A 1 162 ? -44.057 -7.972 67.095 1.00 87.44 162 GLN A N 1
ATOM 1271 C CA . GLN A 1 162 ? -44.102 -9.042 68.086 1.00 87.44 162 GLN A CA 1
ATOM 1272 C C . GLN A 1 162 ? -43.911 -8.497 69.505 1.00 87.44 162 GLN A C 1
ATOM 1274 O O . GLN A 1 162 ? -44.745 -8.785 70.363 1.00 87.44 162 GLN A O 1
ATOM 1279 N N . GLU A 1 163 ? -42.914 -7.640 69.729 1.00 81.50 163 GLU A N 1
ATOM 1280 C CA . GLU A 1 163 ? -42.706 -6.951 71.006 1.00 81.50 163 GLU A CA 1
ATOM 1281 C C . GLU A 1 163 ? -43.907 -6.090 71.387 1.00 81.50 163 GLU A C 1
ATOM 1283 O O . GLU A 1 163 ? -44.357 -6.133 72.530 1.00 81.50 163 GLU A O 1
ATOM 1288 N N . ASN A 1 164 ? -44.477 -5.341 70.439 1.00 78.62 164 ASN A N 1
ATOM 1289 C CA . ASN A 1 164 ? -45.620 -4.480 70.728 1.00 78.62 164 ASN A CA 1
ATOM 1290 C C . ASN A 1 164 ? -46.853 -5.308 71.138 1.00 78.62 164 ASN A C 1
ATOM 1292 O O . ASN A 1 164 ? -47.552 -4.971 72.092 1.00 78.62 164 ASN A O 1
ATOM 1296 N N . ARG A 1 165 ? -47.075 -6.465 70.495 1.00 80.12 165 ARG A N 1
ATOM 1297 C CA . ARG A 1 165 ? -48.095 -7.438 70.926 1.00 80.12 165 ARG A CA 1
ATOM 1298 C C . ARG A 1 165 ? -47.789 -8.032 72.301 1.00 80.12 165 ARG A C 1
ATOM 1300 O O . ARG A 1 165 ? -48.714 -8.269 73.073 1.00 80.12 165 ARG A O 1
ATOM 1307 N N . GLN A 1 166 ? -46.523 -8.289 72.613 1.00 75.75 166 GLN A N 1
ATOM 1308 C CA . GLN A 1 166 ? -46.110 -8.849 73.899 1.00 75.75 166 GLN A CA 1
ATOM 1309 C C . GLN A 1 166 ? -46.294 -7.836 75.036 1.00 75.75 166 GLN A C 1
ATOM 1311 O O . GLN A 1 166 ? -46.889 -8.177 76.056 1.00 75.75 166 GLN A O 1
ATOM 1316 N N . LYS A 1 167 ? -45.904 -6.571 74.830 1.00 71.50 167 LYS A N 1
ATOM 1317 C CA . LYS A 1 167 ? -46.174 -5.459 75.755 1.00 71.50 167 LYS A CA 1
ATOM 1318 C C . LYS A 1 167 ? -47.669 -5.272 75.983 1.00 71.50 167 LYS A C 1
ATOM 1320 O O . LYS A 1 167 ? -48.086 -5.115 77.123 1.00 71.50 167 LYS A O 1
ATOM 1325 N N . PHE A 1 168 ? -48.481 -5.373 74.932 1.00 69.38 168 PHE A N 1
ATOM 1326 C CA . PHE A 1 168 ? -49.937 -5.298 75.054 1.00 69.38 168 PHE A CA 1
ATOM 1327 C C . PHE A 1 168 ? -50.516 -6.457 75.882 1.00 69.38 168 PHE A C 1
ATOM 1329 O O . PHE A 1 168 ? -51.361 -6.235 76.745 1.00 69.38 168 PHE A O 1
ATOM 1336 N N . LYS A 1 169 ? -50.015 -7.687 75.696 1.00 67.81 169 LYS A N 1
ATOM 1337 C CA . LYS A 1 169 ? -50.396 -8.841 76.531 1.00 67.81 169 LYS A CA 1
ATOM 1338 C C . LYS A 1 169 ? -50.004 -8.657 77.998 1.00 67.81 169 LYS A C 1
ATOM 1340 O O . LYS A 1 169 ? -50.801 -8.985 78.870 1.00 67.81 169 LYS A O 1
ATOM 1345 N N . ILE A 1 170 ? -48.813 -8.121 78.273 1.00 71.25 170 ILE A N 1
ATOM 1346 C CA . ILE A 1 170 ? -48.360 -7.833 79.642 1.00 71.25 170 ILE A CA 1
ATOM 1347 C C . ILE A 1 170 ? -49.207 -6.717 80.262 1.00 71.25 170 ILE A C 1
ATOM 1349 O O . ILE A 1 170 ? -49.627 -6.853 81.404 1.00 71.25 170 ILE A O 1
ATOM 1353 N N . ALA A 1 171 ? -49.513 -5.654 79.516 1.00 65.00 171 ALA A N 1
ATOM 1354 C CA . ALA A 1 171 ? -50.344 -4.550 79.992 1.00 65.00 171 ALA A CA 1
ATOM 1355 C C . ALA A 1 171 ? -51.771 -5.010 80.324 1.00 65.00 171 ALA A C 1
ATOM 1357 O O . ALA A 1 171 ? -52.281 -4.688 81.394 1.00 65.00 171 ALA A O 1
ATOM 1358 N N . ILE A 1 172 ? -52.388 -5.824 79.460 1.00 67.06 172 ILE A N 1
ATOM 1359 C CA . ILE A 1 172 ? -53.692 -6.437 79.748 1.00 67.06 172 ILE A CA 1
ATOM 1360 C C . ILE A 1 172 ? -53.584 -7.363 80.960 1.00 67.06 172 ILE A C 1
ATOM 1362 O O . ILE A 1 172 ? -54.401 -7.262 81.870 1.00 67.06 172 ILE A O 1
ATOM 1366 N N . GLY A 1 173 ? -52.567 -8.225 81.024 1.00 59.84 173 GLY A N 1
ATOM 1367 C CA . GLY A 1 173 ? -52.355 -9.121 82.163 1.00 59.84 173 GLY A CA 1
ATOM 1368 C C . GLY A 1 173 ? -52.217 -8.367 83.489 1.00 59.84 173 GLY A C 1
ATOM 1369 O O . GLY A 1 173 ? -52.919 -8.680 84.447 1.00 59.84 173 GLY A O 1
ATOM 1370 N N . ALA A 1 174 ? -51.392 -7.320 83.527 1.00 60.97 174 ALA A N 1
ATOM 1371 C CA . ALA A 1 174 ? -51.189 -6.473 84.700 1.00 60.97 174 ALA A CA 1
ATOM 1372 C C . ALA A 1 174 ? -52.463 -5.716 85.101 1.00 60.97 174 ALA A C 1
ATOM 1374 O O . ALA A 1 174 ? -52.778 -5.629 86.285 1.00 60.97 174 ALA A O 1
ATOM 1375 N N . PHE A 1 175 ? -53.234 -5.224 84.129 1.00 65.88 175 PHE A N 1
ATOM 1376 C CA . PHE A 1 175 ? -54.517 -4.570 84.385 1.00 65.88 175 PHE A CA 1
ATOM 1377 C C . PHE A 1 175 ? -55.552 -5.544 84.966 1.00 65.88 175 PHE A C 1
ATOM 1379 O O . PHE A 1 175 ? -56.250 -5.217 85.923 1.00 65.88 175 PHE A O 1
ATOM 1386 N N . THR A 1 176 ? -55.603 -6.773 84.447 1.00 65.12 176 THR A N 1
ATOM 1387 C CA . THR A 1 176 ? -56.538 -7.807 84.921 1.00 65.12 176 THR A CA 1
ATOM 1388 C C . THR A 1 176 ? -56.199 -8.254 86.346 1.00 65.12 176 THR A C 1
ATOM 1390 O O . THR A 1 176 ? -57.090 -8.393 87.182 1.00 65.12 176 THR A O 1
ATOM 1393 N N . VAL A 1 177 ? -54.907 -8.412 86.657 1.00 64.00 177 VAL A N 1
ATOM 1394 C CA . VAL A 1 177 ? -54.432 -8.717 88.017 1.00 64.00 177 VAL A CA 1
ATOM 1395 C C . VAL A 1 177 ? -54.681 -7.541 88.966 1.00 64.00 177 VAL A C 1
ATOM 1397 O O . VAL A 1 177 ? -55.120 -7.757 90.093 1.00 64.00 177 VAL A O 1
ATOM 1400 N N . GLY A 1 178 ? -54.475 -6.301 88.512 1.00 62.19 178 GLY A N 1
ATOM 1401 C CA . GLY A 1 178 ? -54.747 -5.094 89.296 1.00 62.19 178 GLY A CA 1
ATOM 1402 C C . GLY A 1 178 ? -56.221 -4.950 89.682 1.00 62.19 178 GLY A C 1
ATOM 1403 O O . GLY A 1 178 ? -56.524 -4.682 90.842 1.00 62.19 178 GLY A O 1
ATOM 1404 N N . ILE A 1 179 ? -57.143 -5.205 88.746 1.00 66.06 179 ILE A N 1
ATOM 1405 C CA . ILE A 1 179 ? -58.588 -5.202 89.027 1.00 66.06 179 ILE A CA 1
ATOM 1406 C C . ILE A 1 179 ? -58.970 -6.354 89.960 1.00 66.06 179 ILE A C 1
ATOM 1408 O O . ILE A 1 179 ? -59.739 -6.143 90.894 1.00 66.06 179 ILE A O 1
ATOM 1412 N N . GLY A 1 180 ? -58.422 -7.554 89.752 1.00 62.75 180 GLY A N 1
ATOM 1413 C CA . GLY A 1 180 ? -58.691 -8.705 90.618 1.00 62.75 180 GLY A CA 1
ATOM 1414 C C . GLY A 1 180 ? -58.233 -8.484 92.063 1.00 62.75 180 GLY A C 1
ATOM 1415 O O . GLY A 1 180 ? -58.976 -8.775 92.999 1.00 62.75 180 GLY A O 1
ATOM 1416 N N . ALA A 1 181 ? -57.044 -7.907 92.256 1.00 61.34 181 ALA A N 1
ATOM 1417 C CA . ALA A 1 181 ? -56.521 -7.571 93.577 1.00 61.34 181 ALA A CA 1
ATOM 1418 C C . ALA A 1 181 ? -57.322 -6.442 94.246 1.00 61.34 181 ALA A C 1
ATOM 1420 O O . ALA A 1 181 ? -57.667 -6.551 95.421 1.00 61.34 181 ALA A O 1
ATOM 1421 N N . ALA A 1 182 ? -57.680 -5.391 93.502 1.00 59.97 182 ALA A N 1
ATOM 1422 C CA . ALA A 1 182 ? -58.506 -4.302 94.021 1.00 59.97 182 ALA A CA 1
ATOM 1423 C C . ALA A 1 182 ? -59.918 -4.779 94.406 1.00 59.97 182 ALA A C 1
ATOM 1425 O O . ALA A 1 182 ? -60.433 -4.384 95.450 1.00 59.97 182 ALA A O 1
ATOM 1426 N N . ALA A 1 183 ? -60.520 -5.671 93.614 1.00 60.06 183 ALA A N 1
ATOM 1427 C CA . ALA A 1 183 ? -61.817 -6.270 93.918 1.00 60.06 183 ALA A CA 1
ATOM 1428 C C . ALA A 1 183 ? -61.766 -7.147 95.178 1.00 60.06 183 ALA A C 1
ATOM 1430 O O . ALA A 1 183 ? -62.674 -7.068 96.000 1.00 60.06 183 ALA A O 1
ATOM 1431 N N . LEU A 1 184 ? -60.697 -7.928 95.375 1.00 59.03 184 LEU A N 1
ATOM 1432 C CA . LEU A 1 184 ? -60.501 -8.732 96.589 1.00 59.03 184 LEU A CA 1
ATOM 1433 C C . LEU A 1 184 ? -60.306 -7.868 97.842 1.00 59.03 184 LEU A C 1
ATOM 1435 O O . LEU A 1 184 ? -60.888 -8.166 98.881 1.00 59.03 184 LEU A O 1
ATOM 1439 N N . VAL A 1 185 ? -59.550 -6.770 97.748 1.00 63.44 185 VAL A N 1
ATOM 1440 C CA . VAL A 1 185 ? -59.385 -5.824 98.865 1.00 63.44 185 VAL A CA 1
ATOM 1441 C C . VAL A 1 185 ? -60.706 -5.121 99.192 1.00 63.44 185 VAL A C 1
ATOM 1443 O O . VAL A 1 185 ? -61.040 -4.966 100.362 1.00 63.44 185 VAL A O 1
ATOM 1446 N N . PHE A 1 186 ? -61.502 -4.759 98.184 1.00 62.22 186 PHE A N 1
ATOM 1447 C CA . PHE A 1 186 ? -62.802 -4.112 98.388 1.00 62.22 186 PHE A CA 1
ATOM 1448 C C . PHE A 1 186 ? -63.866 -5.051 98.986 1.00 62.22 186 PHE A C 1
ATOM 1450 O O . PHE A 1 186 ? -64.783 -4.588 99.658 1.00 62.22 186 PHE A O 1
ATOM 1457 N N . LEU A 1 187 ? -63.743 -6.365 98.772 1.00 61.59 187 LEU A N 1
ATOM 1458 C CA . LEU A 1 187 ? -64.648 -7.381 99.326 1.00 61.59 187 LEU A CA 1
ATOM 1459 C C . LEU A 1 187 ? -64.291 -7.773 100.771 1.00 61.59 187 LEU A C 1
ATOM 1461 O O . LEU A 1 187 ? -65.163 -8.220 101.503 1.00 61.59 187 LEU A O 1
ATOM 1465 N N . ILE A 1 188 ? -63.030 -7.588 101.179 1.00 58.62 188 ILE A N 1
ATOM 1466 C CA . ILE A 1 188 ? -62.556 -7.806 102.558 1.00 58.62 188 ILE A CA 1
ATOM 1467 C C . ILE A 1 188 ? -62.719 -6.541 103.422 1.00 58.62 188 ILE A C 1
ATOM 1469 O O . ILE A 1 188 ? -62.855 -6.639 104.637 1.00 58.62 188 ILE A O 1
ATOM 1473 N N . ALA A 1 189 ? -62.717 -5.350 102.818 1.00 54.84 189 ALA A N 1
ATOM 1474 C CA . ALA A 1 189 ? -62.866 -4.069 103.515 1.00 54.84 189 ALA A CA 1
ATOM 1475 C C . ALA A 1 189 ? -64.331 -3.629 103.745 1.00 54.84 189 ALA A C 1
ATOM 1477 O O . ALA A 1 189 ? -64.567 -2.466 104.078 1.00 54.84 189 ALA A O 1
ATOM 1478 N N . LYS A 1 190 ? -65.306 -4.525 103.557 1.00 44.97 190 LYS A N 1
ATOM 1479 C CA . LYS A 1 190 ? -66.737 -4.285 103.787 1.00 44.97 190 LYS A CA 1
ATOM 1480 C C . LYS A 1 190 ? -67.279 -5.279 104.807 1.00 44.97 190 LYS A C 1
ATOM 1482 O O . LYS A 1 190 ? -68.127 -4.851 105.617 1.00 44.97 190 LYS A O 1
#

Organism: NCBI:txid2575867

Foldseek 3Di:
DVVVVVVVVVVVVVVVVVVVVVPDDPPADEAEDDDPDDQDDDDHDPPHHYHYDDPDDDDDDPVVSVVVNVLVVCVVVVVVVSVVVVVVVVVVVVVVVVVVVVVVVVVVVVVVVVVVVVVVVVVVVVVVVVVVVVVVVVVVVVVVVVVVVVVVVVVVVVVVVVVVVVVVVVVVVVVVVVVVVVVVVVVVVD

Secondary structure (DSSP, 8-state):
-HHHHHHHHHHHHHHHHHHSTT-------EEEE---SS-------TT-EEEE-SS------HHHHHHHHHHHHHHHTT-HHHHHHHHHHHHHHHHHHHHHHHHHHHHHHHHHHHHHHHHHHHHHHHHHHHHHHHHHHHHHHHHHHHHHHHHHHHHHHHHHHHHHHHHHHHHHHHHHHHHHHHHHHHHH--

pLDDT: mean 81.57, std 12.92, range [44.97, 96.88]

Sequence (190 aa):
MMLTNKLLLLIGLFFVSMLQYSVCFSQHNIIQITDSTGLHSYAVLRGDTLFINYDTAYILNGRTFKLLQNNYKSVQSGNPELSSLLANYSALIDLQDSMLQSKEMYYQQLRGSFDSLVGNTTSFVKRTDTNINIINQSLSSATSELNNVKALLNDSLSKLKQENRQKFKIAIGAFTVGIGAAALVFLIAK